Protein AF-A0A7J3W982-F1 (afdb_monomer)

Secondary structure (DSSP, 8-state):
--GGG--HHHHHIIIIIIHHHHHHHHHH--PPEEEEETTTTEEEEEETTEEEEEE--HHHHHHHHHHHHHHTT--EEEEEEETTTT-SHHHHHHHHHHHHHHHHHHHHSTTTEEEEEEESS-HHHHHHHS-SSPPPHHHHHHHHHHHHHHHHH-SEEEES-HHHHHHHHHHTT--GGGEEE------GGG----PPPSSS-EEEEEES-B-GGGTHHHHHHHHHHHHHTT--EEEEEES-BSS-PPPTTSEEE--SSHHHHHHHTGGG-SEE-------HHHHHHHSGGGGG-TTS----SSS------

Radius of gyration: 23.03 Å; Cα contacts (8 Å, |Δi|>4): 416; chains: 1; bounding box: 59×52×65 Å

Foldseek 3Di:
DDLQQQDPLVSLLVCPVVVVVVVCPQVPHQDWDWDAAQVQQWTWIDGNPDIDIDRHQPQRSLVVQVVVCVVVVAADEAEAAPPNRQDDPVSVVSVLVSLVVLLVVCVVVVRRYAYEYAHEQQPLNVCLLADPDDDDPVSNVVSVVSVLSVLVSHQAYEDADPLQLVLCCVVSVDDSVRYHHDHSDDPCVLADDDAADPDAAAEEEEEEEPDVQQVVVVVLVVVVVVVVVVHRYAYEYEDHYDPDDHDPSHHYDYDSGDSCCRVVPVNNHNHYDRSHGPDPSVCSRPPPVCVVVVPPDDPPPPPDPDDDD

Sequence (309 aa):
MSPRDIRGGIGYRYVGFYGSLIKTVLKNSKAEVFWYSHSDQKLIVISSGKVSIKKKTMLEAILSAILTTLKKQKRLIVIIAFPYATHPPPVTFGYLFSLMILSLVKIFVPNKIKVIIDDIDPPVEALYAFSEKEPPVLSVIFNRGIELLTLKLSSIILVHTMSFKLYLAKIYRLRKDKIWIVPCGALVQYIKYVPPKAKGPITILYSGSLMSVKNIDKLISAVEDLRREGLQISLVITGSIVDVIPPKWVTHRYVKDYLTYVKDVLEKADICVIPYPNTKLFWNYTLLTNRRIHGCWQTRDIYQTKRSK

Nearest PDB structures (foldseek):
  3c4q-assembly1_A  TM=6.581E-01  e=3.172E-07  Corynebacterium glutamicum
  3c4q-assembly2_B  TM=5.973E-01  e=1.329E-06  Corynebacterium glutamicum
  3c48-assembly1_A  TM=4.200E-01  e=2.805E-06  Corynebacterium glutamicum
  8uag-assembly1_A  TM=5.427E-01  e=4.346E-05  Leishmania major
  7ec7-assembly1_A  TM=4.949E-01  e=9.767E-05  Staphylococcus aureus subsp. aureus USA300

pLDDT: mean 85.43, std 15.03, range [30.59, 97.94]

Solvent-accessible surface area (backbone atoms only — not comparable to full-atom values): 17921 Å² total; per-residue (Å²): 126,52,71,64,70,29,60,72,77,65,22,35,34,51,43,47,53,52,42,48,49,52,51,50,44,58,73,75,41,95,55,73,46,77,49,73,41,71,94,76,28,32,35,36,39,39,42,96,94,44,78,47,80,42,85,36,54,72,43,58,45,51,52,51,51,50,52,52,23,62,76,69,69,46,70,43,78,45,76,42,55,34,48,76,70,36,60,60,72,81,44,32,54,46,44,52,53,40,51,50,50,53,44,55,53,22,73,80,38,62,88,35,49,43,40,32,37,36,49,76,53,54,63,50,64,44,48,59,63,73,34,86,58,85,70,57,66,67,58,44,54,51,42,48,50,54,49,48,52,54,66,65,67,34,63,35,34,35,26,58,40,70,30,46,48,55,34,49,25,62,78,64,70,43,64,65,89,40,47,44,75,53,58,58,71,74,77,56,91,76,56,70,92,65,79,72,77,92,70,81,60,48,25,39,32,36,82,49,68,29,31,63,49,41,35,45,66,56,53,52,49,54,51,51,52,45,40,73,75,66,46,58,67,42,46,37,37,30,52,55,76,74,75,45,80,78,56,92,85,45,47,76,44,84,70,89,27,43,62,58,37,35,66,74,43,56,61,64,38,65,42,81,56,79,55,72,54,96,43,74,67,57,51,59,35,68,48,64,68,42,86,83,52,74,84,80,71,85,87,76,76,85,86,74,89,78,91,88,133

Structure (mmCIF, N/CA/C/O backbone):
data_AF-A0A7J3W982-F1
#
_entry.id   AF-A0A7J3W982-F1
#
loop_
_atom_site.group_PDB
_atom_site.id
_atom_site.type_symbol
_atom_site.label_atom_id
_atom_site.label_alt_id
_atom_site.label_comp_id
_atom_site.label_asym_id
_atom_site.label_entity_id
_atom_site.label_seq_id
_atom_site.pdbx_PDB_ins_code
_atom_site.Cartn_x
_atom_site.Cartn_y
_atom_site.Cartn_z
_atom_site.occupancy
_atom_site.B_iso_or_equiv
_atom_site.auth_seq_id
_atom_site.auth_comp_id
_atom_site.auth_asym_id
_atom_site.auth_atom_id
_atom_site.pdbx_PDB_model_num
ATOM 1 N N . MET A 1 1 ? -12.658 13.653 -2.423 1.00 65.75 1 MET A N 1
ATOM 2 C CA . MET A 1 1 ? -11.501 13.084 -3.138 1.00 65.75 1 MET A CA 1
ATOM 3 C C . MET A 1 1 ? -11.909 12.767 -4.567 1.00 65.75 1 MET A C 1
ATOM 5 O O . MET A 1 1 ? -12.942 12.132 -4.778 1.00 65.75 1 MET A O 1
ATOM 9 N N . SER A 1 2 ? -11.141 13.293 -5.512 1.00 77.06 2 SER A N 1
ATOM 10 C CA . SER A 1 2 ? -11.258 13.173 -6.966 1.00 77.06 2 SER A CA 1
ATOM 11 C C . SER A 1 2 ? -10.182 12.212 -7.494 1.00 77.06 2 SER A C 1
ATOM 13 O O . SER A 1 2 ? -9.122 12.119 -6.879 1.00 77.06 2 SER A O 1
ATOM 15 N N . PRO A 1 3 ? -10.370 11.541 -8.649 1.00 74.75 3 PRO A N 1
ATOM 16 C CA . PRO A 1 3 ? -9.290 10.812 -9.328 1.00 74.75 3 PRO A CA 1
ATOM 17 C C . PRO A 1 3 ? -8.023 11.651 -9.552 1.00 74.75 3 PRO A C 1
ATOM 19 O O . PRO A 1 3 ? -6.920 11.113 -9.574 1.00 74.75 3 PRO A O 1
ATOM 22 N N . ARG A 1 4 ? -8.164 12.981 -9.655 1.00 80.31 4 ARG A N 1
ATOM 23 C CA . ARG A 1 4 ? -7.035 13.919 -9.754 1.00 80.31 4 ARG A CA 1
ATOM 24 C C . ARG A 1 4 ? -6.171 13.982 -8.494 1.00 80.31 4 ARG A C 1
ATOM 26 O O . ARG A 1 4 ? -5.051 14.471 -8.585 1.00 80.31 4 ARG A O 1
ATOM 33 N N . ASP A 1 5 ? -6.654 13.480 -7.361 1.00 76.81 5 ASP A N 1
ATOM 34 C CA . ASP A 1 5 ? -5.924 13.441 -6.087 1.00 76.81 5 ASP A CA 1
ATOM 35 C C . ASP A 1 5 ? -5.057 12.176 -5.959 1.00 76.81 5 ASP A C 1
ATOM 37 O O . ASP A 1 5 ? -4.292 12.038 -5.007 1.00 76.81 5 ASP A O 1
ATOM 41 N N . ILE A 1 6 ? -5.153 11.234 -6.907 1.00 77.25 6 ILE A N 1
ATOM 42 C CA . ILE A 1 6 ? -4.369 9.998 -6.871 1.00 77.25 6 ILE A CA 1
ATOM 43 C C . ILE A 1 6 ? -2.900 10.319 -7.147 1.00 77.25 6 ILE A C 1
ATOM 45 O O . ILE A 1 6 ? -2.540 10.899 -8.176 1.00 77.25 6 ILE A O 1
ATOM 49 N N . ARG A 1 7 ? -2.049 9.921 -6.199 1.00 72.00 7 ARG A N 1
ATOM 50 C CA . ARG A 1 7 ? -0.589 9.958 -6.279 1.00 72.00 7 ARG A CA 1
ATOM 51 C C . ARG A 1 7 ? -0.077 8.557 -5.935 1.00 72.00 7 ARG A C 1
ATOM 53 O O . ARG A 1 7 ? -0.165 8.130 -4.786 1.00 72.00 7 ARG A O 1
ATOM 60 N N . GLY A 1 8 ? 0.399 7.819 -6.937 1.00 71.38 8 GLY A N 1
ATOM 61 C CA . GLY A 1 8 ? 0.913 6.454 -6.762 1.00 71.38 8 GLY A CA 1
ATOM 62 C C . GLY A 1 8 ? -0.140 5.403 -6.368 1.00 71.38 8 GLY A C 1
ATOM 63 O O . GLY A 1 8 ? -1.344 5.658 -6.388 1.00 71.38 8 GLY A O 1
ATOM 64 N N . GLY A 1 9 ? 0.332 4.200 -6.017 1.00 70.25 9 GLY A N 1
ATOM 65 C CA . GLY A 1 9 ? -0.511 3.028 -5.731 1.00 70.25 9 GLY A CA 1
ATOM 66 C C . GLY A 1 9 ? -1.448 3.208 -4.531 1.00 70.25 9 GLY A C 1
ATOM 67 O O . GLY A 1 9 ? -2.632 2.887 -4.610 1.00 70.25 9 GLY A O 1
ATOM 68 N N . ILE A 1 10 ? -0.951 3.816 -3.452 1.00 78.12 10 ILE A N 1
ATOM 69 C CA . ILE A 1 10 ? -1.728 4.080 -2.231 1.00 78.12 10 ILE A CA 1
ATOM 70 C C . ILE A 1 10 ? -2.908 5.019 -2.521 1.00 78.12 10 ILE A C 1
ATOM 72 O O . ILE A 1 10 ? -4.001 4.834 -1.986 1.00 78.12 10 ILE A O 1
ATOM 76 N N . GLY A 1 11 ? -2.732 5.992 -3.422 1.00 79.56 11 GLY A N 1
ATOM 77 C CA . GLY A 1 11 ? -3.779 6.944 -3.791 1.00 79.56 11 GLY A CA 1
ATOM 78 C C . GLY A 1 11 ? -5.065 6.270 -4.279 1.00 79.56 11 GLY A C 1
ATOM 79 O O . GLY A 1 11 ? -6.155 6.722 -3.928 1.00 79.56 11 GLY A O 1
ATOM 80 N N . TYR A 1 12 ? -4.969 5.148 -5.001 1.00 80.12 12 TYR A N 1
ATOM 81 C CA . TYR A 1 12 ? -6.148 4.382 -5.426 1.00 80.12 12 TYR A CA 1
ATOM 82 C C . TYR A 1 12 ? -6.926 3.816 -4.244 1.00 80.12 12 TYR A C 1
ATOM 84 O O . TYR A 1 12 ? -8.157 3.839 -4.252 1.00 80.12 12 TYR A O 1
ATOM 92 N N . ARG A 1 13 ? -6.232 3.364 -3.196 1.00 85.19 13 ARG A N 1
ATOM 93 C CA . ARG A 1 13 ? -6.878 2.838 -1.993 1.00 85.19 13 ARG A CA 1
ATOM 94 C C . ARG A 1 13 ? -7.626 3.936 -1.241 1.00 85.19 13 ARG A C 1
ATOM 96 O O . ARG A 1 13 ? -8.778 3.744 -0.860 1.00 85.19 13 ARG A O 1
ATOM 103 N N . TYR A 1 14 ? -7.015 5.109 -1.093 1.00 83.06 14 TYR A N 1
ATOM 104 C CA . TYR A 1 14 ? -7.619 6.231 -0.371 1.00 83.06 14 TYR A CA 1
ATOM 105 C C . TYR A 1 14 ? -8.774 6.873 -1.145 1.00 83.06 14 TYR A C 1
ATOM 107 O O . TYR A 1 14 ? -9.872 7.031 -0.609 1.00 83.06 14 TYR A O 1
ATOM 115 N N . VAL A 1 15 ? -8.558 7.205 -2.419 1.00 81.19 15 VAL A N 1
ATOM 116 C CA . VAL A 1 15 ? -9.572 7.854 -3.263 1.00 81.19 15 VAL A CA 1
ATOM 117 C C . VAL A 1 15 ? -10.674 6.870 -3.656 1.00 81.19 15 VAL A C 1
ATOM 119 O O . VAL A 1 15 ? -11.855 7.212 -3.596 1.00 81.19 15 VAL A O 1
ATOM 122 N N . GLY A 1 16 ? -10.291 5.655 -4.048 1.00 81.56 16 GLY A N 1
ATOM 123 C CA . GLY A 1 16 ? -11.196 4.603 -4.494 1.00 81.56 16 GLY A CA 1
ATOM 124 C C . GLY A 1 16 ? -11.898 3.925 -3.325 1.00 81.56 16 GLY A C 1
ATOM 125 O O . GLY A 1 16 ? -13.085 4.162 -3.109 1.00 81.56 16 GLY A O 1
ATOM 126 N N . PHE A 1 17 ? -11.185 3.087 -2.568 1.00 85.50 17 PHE A N 1
ATOM 127 C CA . PHE A 1 17 ? -11.797 2.240 -1.538 1.00 85.50 17 PHE A CA 1
ATOM 128 C C . PHE A 1 17 ? -12.347 3.048 -0.355 1.00 85.50 17 PHE A C 1
ATOM 130 O O . PHE A 1 17 ? -13.558 3.029 -0.122 1.00 85.50 17 PHE A O 1
ATOM 137 N N . TYR A 1 18 ? -11.508 3.804 0.363 1.00 88.31 18 TYR A N 1
ATOM 138 C CA . TYR A 1 18 ? -11.979 4.557 1.533 1.00 88.31 18 TYR A CA 1
ATOM 139 C C . TYR A 1 18 ? -12.961 5.664 1.147 1.00 88.31 18 TYR A C 1
ATOM 141 O O . TYR A 1 18 ? -13.996 5.818 1.793 1.00 88.31 18 TYR A O 1
ATOM 149 N N . GLY A 1 19 ? -12.693 6.390 0.059 1.00 86.38 19 GLY A N 1
ATOM 150 C CA . GLY A 1 19 ? -13.609 7.402 -0.463 1.00 86.38 19 GLY A CA 1
ATOM 151 C C . GLY A 1 19 ? -14.997 6.838 -0.787 1.00 86.38 19 GLY A C 1
ATOM 152 O O . GLY A 1 19 ? -16.006 7.431 -0.398 1.00 86.38 19 GLY A O 1
ATOM 153 N N . SER A 1 20 ? -15.070 5.680 -1.450 1.00 85.62 20 SER A N 1
ATOM 154 C CA . SER A 1 20 ? -16.349 5.027 -1.769 1.00 85.62 20 SER A CA 1
ATOM 155 C C . SER A 1 20 ? -17.044 4.478 -0.528 1.00 85.62 20 SER A C 1
ATOM 157 O O . SER A 1 20 ? -18.262 4.618 -0.402 1.00 85.62 20 SER A O 1
ATOM 159 N N . LEU A 1 21 ? -16.287 3.918 0.420 1.00 88.38 21 LEU A N 1
ATOM 160 C CA . LEU A 1 21 ? -16.827 3.441 1.690 1.00 88.38 21 LEU A CA 1
ATOM 161 C C . LEU A 1 21 ? -17.461 4.587 2.484 1.00 88.38 21 LEU A C 1
ATOM 163 O O . LEU A 1 21 ? -18.614 4.479 2.892 1.00 88.38 21 LEU A O 1
ATOM 167 N N . ILE A 1 22 ? -16.753 5.707 2.642 1.00 88.44 22 ILE A N 1
ATOM 168 C CA . ILE A 1 22 ? -17.252 6.893 3.350 1.00 88.44 22 ILE A CA 1
ATOM 169 C C . ILE A 1 22 ? -18.521 7.420 2.681 1.00 88.44 22 ILE A C 1
ATOM 171 O O . ILE A 1 22 ? -19.519 7.639 3.363 1.00 88.44 22 ILE A O 1
ATOM 175 N N . LYS A 1 23 ? -18.524 7.573 1.350 1.00 87.06 23 LYS A N 1
ATOM 176 C CA . LYS A 1 23 ? -19.717 8.004 0.600 1.00 87.06 23 LYS A CA 1
ATOM 177 C C . LYS A 1 23 ? -20.901 7.068 0.830 1.00 87.06 23 LYS A C 1
ATOM 179 O O . LYS A 1 23 ? -22.003 7.537 1.090 1.00 87.06 23 LYS A O 1
ATOM 184 N N . THR A 1 24 ? -20.668 5.760 0.762 1.00 88.75 24 THR A N 1
ATOM 185 C CA . THR A 1 24 ? -21.706 4.739 0.957 1.00 88.75 24 THR A CA 1
ATOM 186 C C . THR A 1 24 ? -22.272 4.797 2.372 1.00 88.75 24 THR A C 1
ATOM 188 O O . THR A 1 24 ? -23.488 4.813 2.548 1.00 88.75 24 THR A O 1
ATOM 191 N N . VAL A 1 25 ? -21.405 4.896 3.382 1.00 89.06 25 VAL A N 1
ATOM 192 C CA . VAL A 1 25 ? -21.799 5.005 4.791 1.00 89.06 25 VAL A CA 1
ATOM 193 C C . VAL A 1 25 ? -22.607 6.279 5.033 1.00 89.06 25 VAL A C 1
ATOM 195 O O . VAL A 1 25 ? -23.667 6.207 5.646 1.00 89.06 25 VAL A O 1
ATOM 198 N N . LEU A 1 26 ? -22.162 7.427 4.520 1.00 88.00 26 LEU A N 1
ATOM 199 C CA . LEU A 1 26 ? -22.864 8.701 4.700 1.00 88.00 26 LEU A CA 1
ATOM 200 C C . LEU A 1 26 ? -24.198 8.763 3.941 1.00 88.00 26 LEU A C 1
ATOM 202 O O . LEU A 1 26 ? -25.132 9.392 4.428 1.00 88.00 26 LEU A O 1
ATOM 206 N N . LYS A 1 27 ? -24.303 8.119 2.771 1.00 88.12 27 LYS A N 1
ATOM 207 C CA . LYS A 1 27 ? -25.542 8.080 1.975 1.00 88.12 27 LYS A CA 1
ATOM 208 C C . LYS A 1 27 ? -26.587 7.143 2.581 1.00 88.12 27 LYS A C 1
ATOM 210 O O . LYS A 1 27 ? -27.764 7.481 2.612 1.00 88.12 27 LYS A O 1
ATOM 215 N N . ASN A 1 28 ? -26.159 5.970 3.044 1.00 86.12 28 ASN A N 1
ATOM 216 C CA . ASN A 1 28 ? -27.070 4.884 3.408 1.00 86.12 28 ASN A CA 1
ATOM 217 C C . ASN A 1 28 ? -27.288 4.750 4.921 1.00 86.12 28 ASN A C 1
ATOM 219 O O . ASN A 1 28 ? -28.034 3.876 5.356 1.00 86.12 28 ASN A O 1
ATOM 223 N N . SER A 1 29 ? -26.625 5.561 5.752 1.00 80.19 29 SER A N 1
ATOM 224 C CA . SER A 1 29 ? -26.736 5.438 7.205 1.00 80.19 29 SER A CA 1
ATOM 225 C C . SER A 1 29 ? -26.606 6.772 7.940 1.00 80.19 29 SER A C 1
ATOM 227 O O . SER A 1 29 ? -25.964 7.706 7.475 1.00 80.19 29 SER A O 1
ATOM 229 N N . LYS A 1 30 ? -27.146 6.828 9.165 1.00 83.44 30 LYS A N 1
ATOM 230 C CA . LYS A 1 30 ? -26.904 7.916 10.137 1.00 83.44 30 LYS A CA 1
ATOM 231 C C . LYS A 1 30 ? -25.604 7.699 10.935 1.00 83.44 30 LYS A C 1
ATOM 233 O O . LYS A 1 30 ? -25.527 8.037 12.127 1.00 83.44 30 LYS A O 1
ATOM 238 N N . ALA A 1 31 ? -24.621 7.024 10.340 1.00 87.50 31 ALA A N 1
ATOM 239 C CA . ALA A 1 31 ? -23.330 6.791 10.972 1.00 87.50 31 ALA A CA 1
ATOM 240 C C . ALA A 1 31 ? -22.477 8.064 10.960 1.00 87.50 31 ALA A C 1
ATOM 242 O O . ALA A 1 31 ? -22.654 8.960 10.136 1.00 87.50 31 ALA A O 1
ATOM 243 N N . GLU A 1 32 ? -21.552 8.130 11.908 1.00 91.25 32 GLU A N 1
ATOM 244 C CA . GLU A 1 32 ? -20.541 9.179 11.980 1.00 91.25 32 GLU A CA 1
ATOM 245 C C . GLU A 1 32 ? -19.225 8.581 11.496 1.00 91.25 32 GLU A C 1
ATOM 247 O O . GLU A 1 32 ? -18.865 7.469 11.886 1.00 91.25 32 GLU A O 1
ATOM 252 N N . VAL A 1 33 ? -18.519 9.308 10.637 1.00 92.44 33 VAL A N 1
ATOM 253 C CA . VAL A 1 33 ? -17.216 8.889 10.125 1.00 92.44 33 VAL A CA 1
ATOM 254 C C . VAL A 1 33 ? -16.137 9.651 10.875 1.00 92.44 33 VAL A C 1
ATOM 256 O O . VAL A 1 33 ? -16.151 10.879 10.919 1.00 92.44 33 VAL A O 1
ATOM 259 N N . PHE A 1 34 ? -15.195 8.904 11.442 1.00 93.06 34 PHE A N 1
ATOM 260 C CA . PHE A 1 34 ? -14.016 9.418 12.122 1.00 93.06 34 PHE A CA 1
ATOM 261 C C . PHE A 1 34 ? -12.807 9.151 11.229 1.00 93.06 34 PHE A C 1
ATOM 263 O O . PHE A 1 34 ? -12.428 7.999 11.031 1.00 93.06 34 PHE A O 1
ATOM 270 N N . TRP A 1 35 ? -12.216 10.203 10.674 1.00 92.44 35 TRP A N 1
ATOM 271 C CA . TRP A 1 35 ? -11.005 10.122 9.870 1.00 92.44 35 TRP A CA 1
ATOM 272 C C . TRP A 1 35 ? -9.847 10.723 10.651 1.00 92.44 35 TRP A C 1
ATOM 274 O O . TRP A 1 35 ? -9.788 11.936 10.852 1.00 92.44 35 TRP A O 1
ATOM 284 N N . TYR A 1 36 ? -8.947 9.867 11.118 1.00 91.69 36 TYR A N 1
ATOM 285 C CA . TYR A 1 36 ? -7.735 10.293 11.799 1.00 91.69 36 TYR A CA 1
ATOM 286 C C . TYR A 1 36 ? -6.553 10.261 10.838 1.00 91.69 36 TYR A C 1
ATOM 288 O O . TYR A 1 36 ? -6.366 9.283 10.115 1.00 91.69 36 TYR A O 1
ATOM 296 N N . SER A 1 37 ? -5.741 11.308 10.870 1.00 88.88 37 SER A N 1
ATOM 297 C CA . SER A 1 37 ? -4.469 11.360 10.169 1.00 88.88 37 SER A CA 1
ATOM 298 C C . SER A 1 37 ? -3.351 11.618 11.175 1.00 88.88 37 SER A C 1
ATOM 300 O O . SER A 1 37 ? -3.422 12.518 12.013 1.00 88.88 37 SER A O 1
ATOM 302 N N . HIS A 1 38 ? -2.328 10.765 11.128 1.00 84.44 38 HIS A N 1
ATOM 303 C CA . HIS A 1 38 ? -1.196 10.885 12.035 1.00 84.44 38 HIS A CA 1
ATOM 304 C C . HIS A 1 38 ? -0.300 12.077 11.666 1.00 84.44 38 HIS A C 1
ATOM 306 O O . HIS A 1 38 ? 0.147 12.794 12.558 1.00 84.44 38 HIS A O 1
ATOM 312 N N . SER A 1 39 ? -0.082 12.316 10.368 1.00 84.06 39 SER A N 1
ATOM 313 C CA . SER A 1 39 ? 0.853 13.336 9.874 1.00 84.06 39 SER A CA 1
ATOM 314 C C . SER A 1 39 ? 0.494 14.754 10.319 1.00 84.06 39 SER A C 1
ATOM 316 O O . SER A 1 39 ? 1.381 15.568 10.552 1.00 84.06 39 SER A O 1
ATOM 318 N N . ASP A 1 40 ? -0.795 15.046 10.471 1.00 87.31 40 ASP A N 1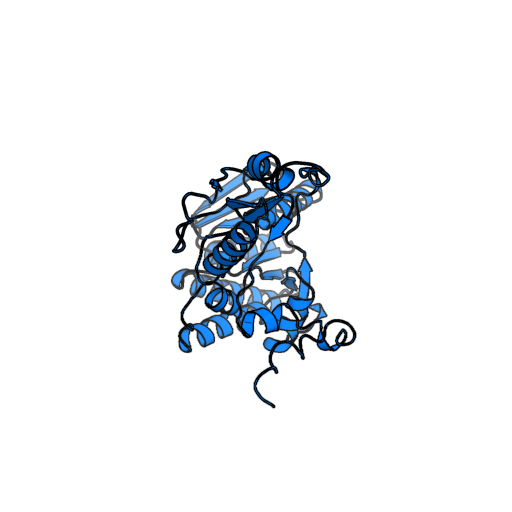
ATOM 319 C CA . ASP A 1 40 ? -1.305 16.334 10.939 1.00 87.31 40 ASP A CA 1
ATOM 320 C C . ASP A 1 40 ? -1.896 16.273 12.356 1.00 87.31 40 ASP A C 1
ATOM 322 O O . ASP A 1 40 ? -2.296 17.309 12.890 1.00 87.31 40 ASP A O 1
ATOM 326 N N . GLN A 1 41 ? -1.936 15.086 12.975 1.00 88.44 41 GLN A N 1
ATOM 327 C CA . GLN A 1 41 ? -2.576 14.823 14.267 1.00 88.44 41 GLN A CA 1
ATOM 328 C C . GLN A 1 41 ? -4.010 15.372 14.332 1.00 88.44 41 GLN A C 1
ATOM 330 O O . GLN A 1 41 ? -4.434 15.960 15.334 1.00 88.44 41 GLN A O 1
ATOM 335 N N . LYS A 1 42 ? -4.771 15.220 13.243 1.00 93.00 42 LYS A N 1
ATOM 336 C CA . LYS A 1 42 ? -6.155 15.699 13.159 1.00 93.00 42 LYS A CA 1
ATOM 337 C C . LYS A 1 42 ? -7.135 14.542 13.113 1.00 93.00 42 LYS A C 1
ATOM 339 O O . LYS A 1 42 ? -6.991 13.588 12.353 1.00 93.00 42 LYS A O 1
ATOM 344 N N . LEU A 1 43 ? -8.187 14.680 13.911 1.00 94.00 43 LEU A N 1
ATOM 345 C CA . LEU A 1 43 ? -9.406 13.898 13.814 1.00 94.00 43 LEU A CA 1
ATOM 346 C C . LEU A 1 43 ? -10.473 14.735 13.110 1.00 94.00 43 LEU A C 1
ATOM 348 O O . LEU A 1 43 ? -10.951 15.735 13.650 1.00 94.00 43 LEU A O 1
ATOM 352 N N . ILE A 1 44 ? -10.868 14.293 11.925 1.00 92.56 44 ILE A N 1
ATOM 353 C CA . ILE A 1 44 ? -12.003 14.826 11.183 1.00 92.56 44 ILE A CA 1
ATOM 354 C C . ILE A 1 44 ? -13.216 13.961 11.522 1.00 92.56 44 ILE A C 1
ATOM 356 O O . ILE A 1 44 ? -13.184 12.742 11.364 1.00 92.56 44 ILE A O 1
ATOM 360 N N . VAL A 1 45 ? -14.292 14.583 11.990 1.00 92.81 45 VAL A N 1
ATOM 361 C CA . VAL A 1 45 ? -15.568 13.912 12.252 1.00 92.81 45 VAL A CA 1
ATOM 362 C C . VAL A 1 45 ? -16.593 14.422 11.254 1.00 92.81 45 VAL A C 1
ATOM 364 O O . VAL A 1 45 ? -16.848 15.626 11.189 1.00 92.81 45 VAL A O 1
ATOM 367 N N . ILE A 1 46 ? -17.172 13.504 10.487 1.00 91.50 46 ILE A N 1
ATOM 368 C CA . ILE A 1 46 ? -18.142 13.788 9.431 1.00 91.50 46 ILE A CA 1
ATOM 369 C C . ILE A 1 46 ? -19.480 13.165 9.826 1.00 91.50 46 ILE A C 1
ATOM 371 O O . ILE A 1 46 ? -19.574 11.956 10.050 1.00 91.50 46 ILE A O 1
ATOM 375 N N . SER A 1 47 ? -20.522 13.989 9.906 1.00 88.56 47 SER A N 1
ATOM 376 C CA . SER A 1 47 ? -21.869 13.561 10.285 1.00 88.56 47 SER A CA 1
ATOM 377 C C . SER A 1 47 ? -22.923 14.394 9.561 1.00 88.56 47 SER A C 1
ATOM 379 O O . SER A 1 47 ? -22.972 15.601 9.780 1.00 88.56 47 SER A O 1
ATOM 381 N N . SER A 1 48 ? -23.778 13.769 8.742 1.00 77.56 48 SER A N 1
ATOM 382 C CA . SER A 1 48 ? -24.989 14.375 8.141 1.00 77.56 48 SER A CA 1
ATOM 383 C C . SER A 1 48 ? -24.838 15.859 7.746 1.00 77.56 48 SER A C 1
ATOM 385 O O . SER A 1 48 ? -25.539 16.722 8.267 1.00 77.56 48 SER A O 1
ATOM 387 N N . GLY A 1 49 ? -23.866 16.168 6.880 1.00 77.75 49 GLY A N 1
ATOM 388 C CA . GLY A 1 49 ? -23.627 17.527 6.366 1.00 77.75 49 GLY A CA 1
ATOM 389 C C . GLY A 1 49 ? -22.744 18.437 7.231 1.00 77.75 49 GLY A C 1
ATOM 390 O O . GLY A 1 49 ? -22.396 19.527 6.791 1.00 77.75 49 GLY A O 1
ATOM 391 N N . LYS A 1 50 ? -22.326 18.005 8.426 1.00 87.50 50 LYS A N 1
ATOM 392 C CA . LYS A 1 50 ? -21.373 18.729 9.282 1.00 87.50 50 LYS A CA 1
ATOM 393 C C . LYS A 1 50 ? -20.007 18.052 9.271 1.00 87.50 50 LYS A C 1
ATOM 395 O O . LYS A 1 50 ? -19.907 16.829 9.388 1.00 87.50 50 LYS A O 1
ATOM 400 N N . VAL A 1 51 ? -18.960 18.868 9.177 1.00 92.12 51 VAL A N 1
ATOM 401 C CA . VAL A 1 51 ? -17.561 18.455 9.319 1.00 92.12 51 VAL A CA 1
ATOM 402 C C . VAL A 1 51 ? -16.975 19.210 10.503 1.00 92.12 51 VAL A C 1
ATOM 404 O O . VAL A 1 51 ? -17.060 20.432 10.562 1.00 92.12 51 VAL A O 1
ATOM 407 N N . SER A 1 52 ? -16.387 18.488 11.453 1.00 94.19 52 SER A N 1
ATOM 408 C CA . SER A 1 52 ? -15.626 19.086 12.553 1.00 94.19 52 SER A CA 1
ATOM 409 C C . SER A 1 52 ? -14.204 18.551 12.555 1.00 94.19 52 SER A C 1
ATOM 411 O O . SER A 1 52 ? -13.983 17.371 12.287 1.00 94.19 52 SER A O 1
ATOM 413 N N . ILE A 1 53 ? -13.240 19.419 12.843 1.00 94.69 53 ILE A N 1
ATOM 414 C CA . ILE A 1 53 ? -11.816 19.087 12.852 1.00 94.69 53 ILE A CA 1
ATOM 415 C C . ILE A 1 53 ? -11.291 19.356 14.255 1.00 94.69 53 ILE A C 1
ATOM 417 O O . ILE A 1 53 ? -11.518 20.428 14.812 1.00 94.69 53 ILE A O 1
ATOM 421 N N . LYS A 1 54 ? -10.607 18.375 14.842 1.00 94.38 54 LYS A N 1
ATOM 422 C CA . LYS A 1 54 ? -10.022 18.474 16.182 1.00 94.38 54 LYS A CA 1
ATOM 423 C C . LYS A 1 54 ? -8.570 18.023 16.132 1.00 94.38 54 LYS A C 1
ATOM 425 O O . LYS A 1 54 ? -8.286 16.973 15.562 1.00 94.38 54 LYS A O 1
ATOM 430 N N . LYS A 1 55 ? -7.664 18.781 16.751 1.00 94.94 55 LYS A N 1
ATOM 431 C CA . LYS A 1 55 ? -6.288 18.329 16.983 1.00 94.94 55 LYS A CA 1
ATOM 432 C C . LYS A 1 55 ? -6.314 17.295 18.107 1.00 94.94 55 LYS A C 1
ATOM 434 O O . LYS A 1 55 ? -6.821 17.600 19.183 1.00 94.94 55 LYS A O 1
ATOM 439 N N . LYS A 1 56 ? -5.870 16.072 17.823 1.00 93.19 56 LYS A N 1
ATOM 440 C CA . LYS A 1 56 ? -5.874 14.944 18.761 1.00 93.19 56 LYS A CA 1
ATOM 441 C C . LYS A 1 56 ? -4.696 14.019 18.496 1.00 93.19 56 LYS A C 1
ATOM 443 O O . LYS A 1 56 ? -4.313 13.800 17.349 1.00 93.19 56 LYS A O 1
ATOM 448 N N . THR A 1 57 ? -4.175 13.393 19.539 1.00 91.12 57 THR A N 1
ATOM 449 C CA . THR A 1 57 ? -3.324 12.209 19.372 1.00 91.12 57 THR A CA 1
ATOM 450 C C . THR A 1 57 ? -4.162 11.011 18.902 1.00 91.12 57 THR A C 1
ATOM 452 O O . THR A 1 57 ? -5.394 11.019 18.994 1.00 91.12 57 THR A O 1
ATOM 455 N N . MET A 1 58 ? -3.516 9.956 18.393 1.00 90.69 58 MET A N 1
ATOM 456 C CA . MET A 1 58 ? -4.227 8.740 17.968 1.00 90.69 58 MET A CA 1
ATOM 457 C C . MET A 1 58 ? -5.019 8.129 19.128 1.00 90.69 58 MET A C 1
ATOM 459 O O . MET A 1 58 ? -6.187 7.778 18.969 1.00 90.69 58 MET A O 1
ATOM 463 N N . LEU A 1 59 ? -4.401 8.073 20.309 1.00 91.25 59 LEU A N 1
ATOM 464 C CA . LEU A 1 59 ? -5.025 7.548 21.514 1.00 91.25 59 LEU A CA 1
ATOM 465 C C . LEU A 1 59 ? -6.270 8.355 21.899 1.00 91.25 59 LEU A C 1
ATOM 467 O O . LEU A 1 59 ? -7.342 7.788 22.100 1.00 91.25 59 LEU A O 1
ATOM 471 N N . GLU A 1 60 ? -6.164 9.684 21.935 1.00 93.75 60 GLU A N 1
ATOM 472 C CA . GLU A 1 60 ? -7.298 10.569 22.219 1.00 93.75 60 GLU A CA 1
ATOM 473 C C . GLU A 1 60 ? -8.416 10.436 21.183 1.00 93.75 60 GLU A C 1
ATOM 475 O O . GLU A 1 60 ? -9.599 10.531 21.523 1.00 93.75 60 GLU A O 1
ATOM 480 N N . ALA A 1 61 ? -8.064 10.243 19.909 1.00 93.94 61 ALA A N 1
ATOM 481 C CA . ALA A 1 61 ? -9.030 10.028 18.843 1.00 93.94 61 ALA A CA 1
ATOM 482 C C . ALA A 1 61 ? -9.785 8.704 19.038 1.00 93.94 61 ALA A C 1
ATOM 484 O O . ALA A 1 61 ? -11.018 8.692 18.977 1.00 93.94 61 ALA A O 1
ATOM 485 N N . ILE A 1 62 ? -9.071 7.619 19.351 1.00 94.81 62 ILE A N 1
ATOM 486 C CA . ILE A 1 62 ? -9.650 6.298 19.617 1.00 94.81 62 ILE A CA 1
ATOM 487 C C . ILE A 1 62 ? -10.523 6.313 20.871 1.00 94.81 62 ILE A C 1
ATOM 489 O O . ILE A 1 62 ? -11.679 5.894 20.803 1.00 94.81 62 ILE A O 1
ATOM 493 N N . LEU A 1 63 ? -10.041 6.862 21.988 1.00 95.06 63 LEU A N 1
ATOM 494 C CA . LEU A 1 63 ? -10.832 6.995 23.215 1.00 95.06 63 LEU A CA 1
ATOM 495 C C . LEU A 1 63 ? -12.098 7.822 22.972 1.00 95.06 63 LEU A C 1
ATOM 497 O O . LEU A 1 63 ? -13.189 7.428 23.377 1.00 95.06 63 LEU A O 1
ATOM 501 N N . SER A 1 64 ? -11.989 8.925 22.228 1.00 94.00 64 SER A N 1
ATOM 502 C CA . SER A 1 64 ? -13.140 9.748 21.848 1.00 94.00 64 SER A CA 1
ATOM 503 C C . SER A 1 64 ? -14.164 8.974 21.018 1.00 94.00 64 SER A C 1
ATOM 505 O O . SER A 1 64 ? -15.367 9.144 21.233 1.00 94.00 64 SER A O 1
ATOM 507 N N . ALA A 1 65 ? -13.715 8.142 20.076 1.00 94.00 65 ALA A N 1
ATOM 508 C CA . ALA A 1 65 ? -14.591 7.310 19.258 1.00 94.00 65 ALA A CA 1
ATOM 509 C C . ALA A 1 65 ? -15.266 6.210 20.094 1.00 94.00 65 ALA A C 1
ATOM 511 O O . ALA A 1 65 ? -16.476 6.008 19.966 1.00 94.00 65 ALA A O 1
ATOM 512 N N . ILE A 1 66 ? -14.527 5.556 20.998 1.00 94.56 66 ILE A N 1
ATOM 513 C CA . ILE A 1 66 ? -15.053 4.545 21.927 1.00 94.56 66 ILE A CA 1
ATOM 514 C C . ILE A 1 66 ? -16.120 5.163 22.834 1.00 94.56 66 ILE A C 1
ATOM 516 O O . ILE A 1 66 ? -17.251 4.682 22.855 1.00 94.56 66 ILE A O 1
ATOM 520 N N . LEU A 1 67 ? -15.808 6.264 23.523 1.00 94.12 67 LEU A N 1
ATOM 521 C CA . LEU A 1 67 ? -16.741 6.941 24.430 1.00 94.12 67 LEU A CA 1
ATOM 522 C C . LEU A 1 67 ? -18.014 7.388 23.706 1.00 94.12 67 LEU A C 1
ATOM 524 O O . LEU A 1 67 ? -19.121 7.165 24.193 1.00 94.12 67 LEU A O 1
ATOM 528 N N . THR A 1 68 ? -17.871 7.964 22.508 1.00 91.56 68 THR A N 1
ATOM 529 C CA . THR A 1 68 ? -19.020 8.371 21.683 1.00 91.56 68 THR A CA 1
ATOM 530 C C . THR A 1 68 ? -19.883 7.170 21.304 1.00 91.56 68 THR A C 1
ATOM 532 O O . THR A 1 68 ? -21.110 7.235 21.383 1.00 91.56 68 THR A O 1
ATOM 535 N N . THR A 1 69 ? -19.249 6.059 20.930 1.00 90.38 69 THR A N 1
ATOM 536 C CA . THR A 1 69 ? -19.925 4.812 20.556 1.00 90.38 69 THR A CA 1
ATOM 537 C C . THR A 1 69 ? -20.698 4.223 21.729 1.00 90.38 69 THR A C 1
ATOM 539 O O . THR A 1 69 ? -21.867 3.869 21.568 1.00 90.38 69 THR A O 1
ATOM 542 N N . LEU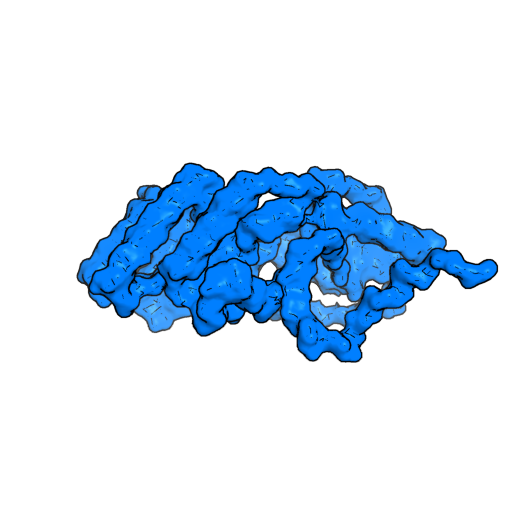 A 1 70 ? -20.075 4.151 22.909 1.00 91.00 70 LEU A N 1
ATOM 543 C CA . LEU A 1 70 ? -20.698 3.632 24.124 1.00 91.00 70 LEU A CA 1
ATOM 544 C C . LEU A 1 70 ? -21.881 4.508 24.551 1.00 91.00 70 LEU A C 1
ATOM 546 O O . LEU A 1 70 ? -22.982 3.985 24.716 1.00 91.00 70 LEU A O 1
ATOM 550 N N . LYS A 1 71 ? -21.696 5.836 24.612 1.00 93.12 71 LYS A N 1
ATOM 551 C CA . LYS A 1 71 ? -22.748 6.798 24.987 1.00 93.12 71 LYS A CA 1
ATOM 552 C C . LYS A 1 71 ? -23.951 6.750 24.044 1.00 93.12 71 LYS A C 1
ATOM 554 O O . LYS A 1 71 ? -25.087 6.802 24.495 1.00 93.12 71 LYS A O 1
ATOM 559 N N . LYS A 1 72 ? -23.715 6.642 22.732 1.00 90.50 72 LYS A N 1
ATOM 560 C CA . LYS A 1 72 ? -24.781 6.581 21.713 1.00 90.50 72 LYS A CA 1
ATOM 561 C C . LYS A 1 72 ? -25.305 5.163 21.464 1.00 90.50 72 LYS A C 1
ATOM 563 O O . LYS A 1 72 ? -26.115 4.974 20.564 1.00 90.50 72 LYS A O 1
ATOM 568 N N . GLN A 1 73 ? -24.798 4.169 22.195 1.00 90.31 73 GLN A N 1
ATOM 569 C CA . GLN A 1 73 ? -25.062 2.743 21.997 1.00 90.31 73 GLN A CA 1
ATOM 570 C C . GLN A 1 73 ? -24.887 2.236 20.549 1.00 90.31 73 GLN A C 1
ATOM 572 O O . GLN A 1 73 ? -25.510 1.252 20.152 1.00 90.31 73 GLN A O 1
ATOM 577 N N . LYS A 1 74 ? -24.007 2.860 19.761 1.00 90.94 74 LYS A N 1
ATOM 578 C CA . LYS A 1 74 ? -23.752 2.475 18.365 1.00 90.94 74 LYS A CA 1
ATOM 579 C C . LYS A 1 74 ? -22.701 1.362 18.268 1.00 90.94 74 LYS A C 1
ATOM 581 O O . LYS A 1 74 ? -22.117 0.943 19.266 1.00 90.94 74 LYS A O 1
ATOM 586 N N . ARG A 1 75 ? -22.468 0.870 17.048 1.00 93.00 75 ARG A N 1
ATOM 587 C CA . ARG A 1 75 ? -21.312 0.026 16.712 1.00 93.00 75 ARG A CA 1
ATOM 588 C C . ARG A 1 75 ? -20.175 0.902 16.186 1.00 93.00 75 ARG A C 1
ATOM 590 O O . ARG A 1 75 ? -20.428 1.845 15.442 1.00 93.00 75 ARG A O 1
ATOM 597 N N . LEU A 1 76 ? -18.945 0.554 16.543 1.00 94.88 76 LEU A N 1
ATOM 598 C CA . LEU A 1 76 ? -17.711 1.160 16.064 1.00 94.88 76 LEU A CA 1
ATOM 599 C C . LEU A 1 76 ? -16.968 0.171 15.172 1.00 94.88 76 LEU A C 1
ATOM 601 O O . LEU A 1 76 ? -16.604 -0.926 15.601 1.00 94.88 76 LEU A O 1
ATOM 605 N N . ILE A 1 77 ? -16.717 0.586 13.936 1.00 95.06 77 ILE A N 1
ATOM 606 C CA . ILE A 1 77 ? -15.810 -0.101 13.023 1.00 95.06 77 ILE A CA 1
ATOM 607 C C . ILE A 1 77 ? -14.583 0.790 12.879 1.00 95.06 77 ILE A C 1
ATOM 609 O O . ILE A 1 77 ? -14.696 1.933 12.442 1.00 95.06 77 ILE A O 1
ATOM 613 N N . VAL A 1 78 ? -13.425 0.272 13.268 1.00 95.12 78 VAL A N 1
ATOM 614 C CA . VAL A 1 78 ? -12.135 0.948 13.127 1.00 95.12 78 VAL A CA 1
ATOM 615 C C . VAL A 1 78 ? -11.401 0.296 11.970 1.00 95.12 78 VAL A C 1
ATOM 617 O O . VAL A 1 78 ? -11.180 -0.911 12.008 1.00 95.12 78 VAL A O 1
ATOM 620 N N . ILE A 1 79 ? -11.033 1.075 10.955 1.00 94.94 79 ILE A N 1
ATOM 621 C CA . ILE A 1 79 ? -10.200 0.615 9.839 1.00 94.94 79 ILE A CA 1
ATOM 622 C C . ILE A 1 79 ? -8.836 1.278 9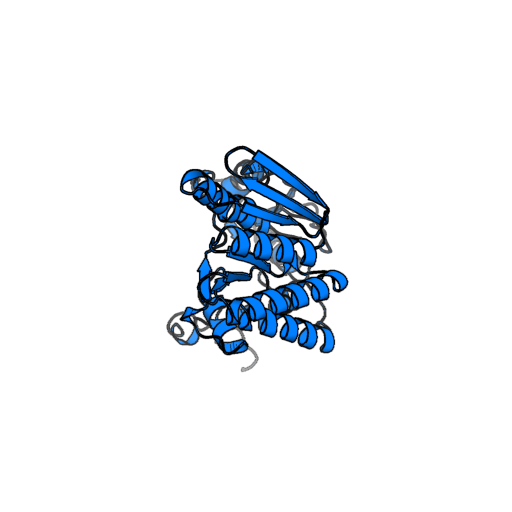.978 1.00 94.94 79 ILE A C 1
ATOM 624 O O . ILE A 1 79 ? -8.756 2.498 10.099 1.00 94.94 79 ILE A O 1
ATOM 628 N N . ILE A 1 80 ? -7.779 0.474 9.977 1.00 93.88 80 ILE A N 1
ATOM 629 C CA . ILE A 1 80 ? -6.400 0.934 10.133 1.00 93.88 80 ILE A CA 1
ATOM 630 C C . ILE A 1 80 ? -5.663 0.656 8.827 1.00 93.88 80 ILE A C 1
ATOM 632 O O . ILE A 1 80 ? -5.516 -0.505 8.455 1.00 93.88 80 ILE A O 1
ATOM 636 N N . ALA A 1 81 ? -5.218 1.714 8.145 1.00 92.06 81 ALA A N 1
ATOM 637 C CA . ALA A 1 81 ? -4.389 1.628 6.942 1.00 92.06 81 ALA A CA 1
ATOM 638 C C . ALA A 1 81 ? -2.950 1.264 7.338 1.00 92.06 81 ALA A C 1
ATOM 640 O O . ALA A 1 81 ? -2.110 2.140 7.553 1.00 92.06 81 ALA A O 1
ATOM 641 N N . PHE A 1 82 ? -2.688 -0.024 7.532 1.00 91.75 82 PHE A N 1
ATOM 642 C CA . PHE A 1 82 ? -1.405 -0.522 8.007 1.00 91.75 82 PHE A CA 1
ATOM 643 C C . PHE A 1 82 ? -0.451 -0.762 6.819 1.00 91.75 82 PHE A C 1
ATOM 645 O O . PHE A 1 82 ? -0.882 -1.253 5.775 1.00 91.75 82 PHE A O 1
ATOM 652 N N . PRO A 1 83 ? 0.837 -0.397 6.939 1.00 89.38 83 PRO A N 1
ATOM 653 C CA . PRO A 1 83 ? 1.493 0.201 8.107 1.00 89.38 83 PRO A CA 1
ATOM 654 C C . PRO A 1 83 ? 1.581 1.741 8.051 1.00 89.38 83 PRO A C 1
ATOM 656 O O . PRO A 1 83 ? 2.177 2.379 8.918 1.00 89.38 83 PRO A O 1
ATOM 659 N N . TYR A 1 84 ? 0.970 2.368 7.045 1.00 84.81 84 TYR A N 1
ATOM 660 C CA . TYR A 1 84 ? 1.063 3.811 6.792 1.00 84.81 84 TYR A CA 1
ATOM 661 C C . TYR A 1 84 ? 0.500 4.692 7.913 1.00 84.81 84 TYR A C 1
ATOM 663 O O . TYR A 1 84 ? 0.964 5.810 8.115 1.00 84.81 84 TYR A O 1
ATOM 671 N N . ALA A 1 85 ? -0.480 4.200 8.670 1.00 80.50 85 ALA A N 1
ATOM 672 C CA . ALA A 1 85 ? -1.023 4.902 9.829 1.00 80.50 85 ALA A CA 1
ATOM 673 C C . ALA A 1 85 ? -0.150 4.769 11.094 1.00 80.50 85 ALA A C 1
ATOM 675 O O . ALA A 1 85 ? -0.457 5.413 12.095 1.00 80.50 85 ALA A O 1
ATOM 676 N N . THR A 1 86 ? 0.890 3.924 11.089 1.00 79.00 86 THR A N 1
ATOM 677 C CA . THR A 1 86 ? 1.527 3.413 12.319 1.00 79.00 86 THR A CA 1
ATOM 678 C C . THR A 1 86 ? 3.039 3.639 12.410 1.00 79.00 86 THR A C 1
ATOM 680 O O . THR A 1 86 ? 3.641 3.260 13.415 1.00 79.00 86 THR A O 1
ATOM 683 N N . HIS A 1 87 ? 3.656 4.266 11.406 1.00 74.19 87 HIS A N 1
ATOM 684 C CA . HIS A 1 87 ? 5.072 4.663 11.406 1.00 74.19 87 HIS A CA 1
ATOM 685 C C . HIS A 1 87 ? 5.223 6.186 11.348 1.00 74.19 87 HIS A C 1
ATOM 687 O O . HIS A 1 87 ? 4.353 6.842 10.766 1.00 74.19 87 HIS A O 1
ATOM 693 N N . PRO A 1 88 ? 6.321 6.766 11.888 1.00 72.88 88 PRO A N 1
ATOM 694 C CA . PRO A 1 88 ? 7.553 6.155 12.459 1.00 72.88 88 PRO A CA 1
ATOM 695 C C . PRO A 1 88 ? 7.462 5.722 13.959 1.00 72.88 88 PRO A C 1
ATOM 697 O O . PRO A 1 88 ? 6.399 5.855 14.556 1.00 72.88 88 PRO A O 1
ATOM 700 N N . PRO A 1 89 ? 8.534 5.200 14.611 1.00 67.38 89 PRO A N 1
ATOM 701 C CA . PRO A 1 89 ? 8.490 4.574 15.949 1.00 67.38 89 PRO A CA 1
ATOM 702 C C . PRO A 1 89 ? 7.754 5.287 17.103 1.00 67.38 89 PRO A C 1
ATOM 704 O O . PRO A 1 89 ? 7.063 4.584 17.846 1.00 67.38 89 PRO A O 1
ATOM 707 N N . PRO A 1 90 ? 7.803 6.626 17.297 1.00 67.25 90 PRO A N 1
ATOM 708 C CA . PRO A 1 90 ? 7.015 7.247 18.372 1.00 67.25 90 PRO A CA 1
ATOM 709 C C . PRO A 1 90 ? 5.501 7.071 18.159 1.00 67.25 90 PRO A C 1
ATOM 711 O O . PRO A 1 90 ? 4.728 6.969 19.110 1.00 67.25 90 PRO A O 1
ATOM 714 N N . VAL A 1 91 ? 5.075 6.956 16.903 1.00 80.38 91 VAL A N 1
ATOM 715 C CA . VAL A 1 91 ? 3.689 6.686 16.499 1.00 80.38 91 VAL A CA 1
ATOM 716 C C . VAL A 1 91 ? 3.316 5.244 16.775 1.00 80.38 91 VAL A C 1
ATOM 718 O O . VAL A 1 91 ? 2.198 4.960 17.202 1.00 80.38 91 VAL A O 1
ATOM 721 N N . THR A 1 92 ? 4.262 4.336 16.549 1.00 85.31 92 THR A N 1
ATOM 722 C CA . THR A 1 92 ? 4.060 2.897 16.678 1.00 85.31 92 THR A CA 1
ATOM 723 C C . THR A 1 92 ? 3.628 2.519 18.091 1.00 85.31 92 THR A C 1
ATOM 725 O O . THR A 1 92 ? 2.693 1.738 18.243 1.00 85.31 92 THR A O 1
ATOM 728 N N . PHE A 1 93 ? 4.211 3.118 19.133 1.00 87.81 93 PHE A N 1
ATOM 729 C CA . PHE A 1 93 ? 3.790 2.852 20.514 1.00 87.81 93 PHE A CA 1
ATOM 730 C C . PHE A 1 93 ? 2.380 3.370 20.814 1.00 87.81 93 PHE A C 1
ATOM 732 O O . PHE A 1 93 ? 1.562 2.632 21.364 1.00 87.81 93 PHE A O 1
ATOM 739 N N . GLY A 1 94 ? 2.059 4.602 20.400 1.00 89.06 94 GLY A N 1
ATOM 740 C CA . GLY A 1 94 ? 0.707 5.153 20.549 1.00 89.06 94 GLY A CA 1
ATOM 741 C C . GLY A 1 94 ? -0.343 4.325 19.801 1.00 89.06 94 GLY A C 1
ATOM 742 O O . GLY A 1 94 ? -1.450 4.108 20.299 1.00 89.06 94 GLY A O 1
ATOM 743 N N . TYR A 1 95 ? 0.031 3.798 18.637 1.00 92.31 95 TYR A N 1
ATOM 744 C CA . TYR A 1 95 ? -0.762 2.851 17.867 1.00 92.31 95 TYR A CA 1
ATOM 745 C C . TYR A 1 95 ? -0.974 1.524 18.605 1.00 92.31 95 TYR A C 1
ATOM 747 O O . TYR A 1 95 ? -2.120 1.106 18.775 1.00 92.31 95 TYR A O 1
ATOM 755 N N . LEU A 1 96 ? 0.094 0.881 19.086 1.00 92.50 96 LEU A N 1
ATOM 756 C CA . LEU A 1 96 ? 0.002 -0.391 19.810 1.00 92.50 96 LEU A CA 1
ATOM 757 C C . LEU A 1 96 ? -0.865 -0.258 21.063 1.00 92.50 96 LEU A C 1
ATOM 759 O O . LEU A 1 96 ? -1.731 -1.098 21.302 1.00 92.50 96 LEU A O 1
ATOM 763 N N . PHE A 1 97 ? -0.700 0.830 21.817 1.00 92.69 97 PHE A N 1
ATOM 764 C CA . PHE A 1 97 ? -1.520 1.102 22.993 1.00 92.69 97 PHE A CA 1
ATOM 765 C C . PHE A 1 97 ? -2.996 1.314 22.625 1.00 92.69 97 PHE A C 1
ATOM 767 O O . PHE A 1 97 ? -3.892 0.755 23.258 1.00 92.69 97 PHE A O 1
ATOM 774 N N . SER A 1 98 ? -3.263 2.045 21.539 1.00 94.31 98 SER A N 1
ATOM 775 C CA . SER A 1 98 ? -4.621 2.221 21.012 1.00 94.31 98 SER A CA 1
ATOM 776 C C . SER A 1 98 ? -5.253 0.891 20.588 1.00 94.31 98 SER A C 1
ATOM 778 O O . SER A 1 98 ? -6.428 0.639 20.866 1.00 94.31 98 SER A O 1
ATOM 780 N N . LEU A 1 99 ? -4.478 0.011 19.951 1.00 94.88 99 LEU A N 1
ATOM 781 C CA . LEU A 1 99 ? -4.921 -1.319 19.544 1.00 94.88 99 LEU A CA 1
ATOM 782 C C . LEU A 1 99 ? -5.204 -2.220 20.753 1.00 94.88 99 LEU A C 1
ATOM 784 O O . LEU A 1 99 ? -6.218 -2.920 20.767 1.00 94.88 99 LEU A O 1
ATOM 788 N N . MET A 1 100 ? -4.351 -2.174 21.779 1.00 94.38 100 MET A N 1
ATOM 789 C CA . MET A 1 100 ? -4.573 -2.873 23.044 1.00 94.38 100 MET A CA 1
ATOM 790 C C . MET A 1 100 ? -5.871 -2.416 23.707 1.00 94.38 100 MET A C 1
ATOM 792 O O . MET A 1 100 ? -6.685 -3.260 24.070 1.00 94.38 100 MET A O 1
ATOM 796 N N . ILE A 1 101 ? -6.121 -1.106 23.795 1.00 95.62 101 ILE A N 1
ATOM 797 C CA . ILE A 1 101 ? -7.371 -0.566 24.348 1.00 95.62 101 ILE A CA 1
ATOM 798 C C . ILE A 1 101 ? -8.578 -1.048 23.548 1.00 95.62 101 ILE A C 1
ATOM 800 O O . ILE A 1 101 ? -9.545 -1.530 24.132 1.00 95.62 101 ILE A O 1
ATOM 804 N N . LEU A 1 102 ? -8.532 -0.974 22.215 1.00 95.50 102 LEU A N 1
ATOM 805 C CA . LEU A 1 102 ? -9.617 -1.481 21.371 1.00 95.50 102 LEU A CA 1
ATOM 806 C C . LEU A 1 102 ? -9.871 -2.972 21.610 1.00 95.50 102 LEU A C 1
ATOM 808 O O . LEU A 1 102 ? -11.027 -3.393 21.677 1.00 95.50 102 LEU A O 1
ATOM 812 N N . SER A 1 103 ? -8.807 -3.764 21.758 1.00 94.50 103 SER A N 1
ATOM 813 C CA . SER A 1 103 ? -8.908 -5.191 22.056 1.00 94.50 103 SER A CA 1
ATOM 814 C C . SER A 1 103 ? -9.501 -5.447 23.441 1.00 94.50 103 SER A C 1
ATOM 816 O O . SER A 1 103 ? -10.381 -6.294 23.566 1.00 94.50 103 SER A O 1
ATOM 818 N N . LEU A 1 104 ? -9.073 -4.704 24.464 1.00 94.69 104 LEU A N 1
ATOM 819 C CA . LEU A 1 104 ? -9.600 -4.812 25.825 1.00 94.69 104 LEU A CA 1
ATOM 820 C C . LEU A 1 104 ? -11.084 -4.446 25.869 1.00 94.69 104 LEU A C 1
ATOM 822 O O . LEU A 1 104 ? -11.897 -5.234 26.337 1.00 94.69 104 LEU A O 1
ATOM 826 N N . VAL A 1 105 ? -11.476 -3.303 25.300 1.00 94.19 105 VAL A N 1
ATOM 827 C CA . VAL A 1 105 ? -12.886 -2.879 25.273 1.00 94.19 105 VAL A CA 1
ATOM 828 C C . VAL A 1 105 ? -13.744 -3.878 24.492 1.00 94.19 105 VAL A C 1
ATOM 830 O O . VAL A 1 105 ? -14.865 -4.179 24.897 1.00 94.19 105 VAL A O 1
ATOM 833 N N . LYS A 1 106 ? -13.219 -4.460 23.409 1.00 93.56 106 LYS A N 1
ATOM 834 C CA . LYS A 1 106 ? -13.907 -5.516 22.656 1.00 93.56 106 LYS A CA 1
ATOM 835 C C . LYS A 1 106 ? -14.208 -6.754 23.511 1.00 93.56 106 LYS A C 1
ATOM 837 O O . LYS A 1 106 ? -15.227 -7.381 23.254 1.00 93.56 106 LYS A O 1
ATOM 842 N N . ILE A 1 107 ? -13.393 -7.104 24.509 1.00 93.00 107 ILE A N 1
ATOM 843 C CA . ILE A 1 107 ? -13.695 -8.228 25.417 1.00 93.00 107 ILE A 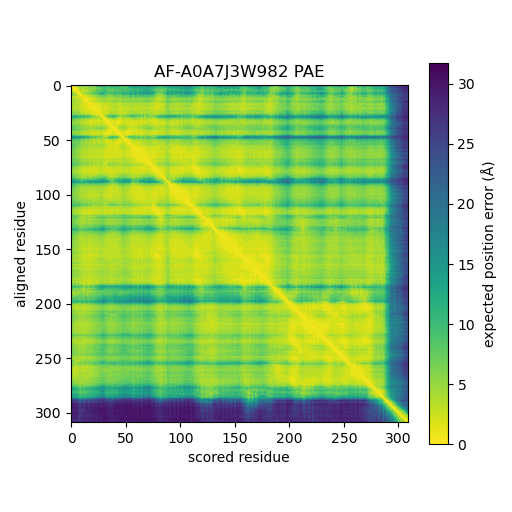CA 1
ATOM 844 C C . ILE A 1 107 ? -14.991 -7.954 26.193 1.00 93.00 107 ILE A C 1
ATOM 846 O O . ILE A 1 107 ? -15.841 -8.833 26.290 1.00 93.00 107 ILE A O 1
ATOM 850 N N . PHE A 1 108 ? -15.183 -6.720 26.665 1.00 93.38 108 PHE A N 1
ATOM 851 C CA . PHE A 1 108 ? -16.374 -6.326 27.424 1.00 93.38 108 PHE A CA 1
ATOM 852 C C . PHE A 1 108 ? -17.606 -6.069 26.543 1.00 93.38 108 PHE A C 1
ATOM 854 O O . PHE A 1 108 ? -18.736 -6.266 26.983 1.00 93.38 108 PHE A O 1
ATOM 861 N N . VAL A 1 109 ? -17.419 -5.633 25.290 1.00 92.31 109 VAL A N 1
ATOM 862 C CA . VAL A 1 109 ? -18.514 -5.352 24.340 1.00 92.31 109 VAL A CA 1
ATOM 863 C C . VAL A 1 109 ? -18.261 -5.963 22.946 1.00 92.31 109 VAL A C 1
ATOM 865 O O . VAL A 1 109 ? -18.138 -5.239 21.948 1.00 92.31 109 VAL A O 1
ATOM 868 N N . PRO A 1 110 ? -18.242 -7.305 22.817 1.00 85.81 110 PRO A N 1
ATOM 869 C CA . PRO A 1 110 ? -17.732 -8.014 21.630 1.00 85.81 110 PRO A CA 1
ATOM 870 C C . PRO A 1 110 ? -18.487 -7.723 20.330 1.00 85.81 110 PRO A C 1
ATOM 872 O O . PRO A 1 110 ? -17.916 -7.802 19.238 1.00 85.81 110 PRO A O 1
ATOM 875 N N . ASN A 1 111 ? -19.756 -7.331 20.436 1.00 89.06 111 ASN A N 1
ATOM 876 C CA . ASN A 1 111 ? -20.613 -7.020 19.291 1.00 89.06 111 ASN A CA 1
ATOM 877 C C . ASN A 1 111 ? -20.648 -5.525 18.935 1.00 89.06 111 ASN A C 1
ATOM 879 O O . ASN A 1 111 ? -21.280 -5.155 17.942 1.00 89.06 111 ASN A O 1
ATOM 883 N N . LYS A 1 112 ? -19.983 -4.660 19.717 1.00 91.38 112 LYS A N 1
ATOM 884 C CA . LYS A 1 112 ? -19.967 -3.210 19.471 1.00 91.38 112 LYS A CA 1
ATOM 885 C C . LYS A 1 112 ? -18.706 -2.716 18.783 1.00 91.38 112 LYS A C 1
ATOM 887 O O . LYS A 1 112 ? -18.807 -1.715 18.088 1.00 91.38 112 LYS A O 1
ATOM 892 N N . ILE A 1 113 ? -17.561 -3.383 18.926 1.00 94.31 113 ILE A N 1
ATOM 893 C CA . ILE A 1 113 ? -16.298 -2.922 18.329 1.00 94.31 113 ILE A CA 1
ATOM 894 C C . ILE A 1 113 ? -15.745 -3.965 17.359 1.00 94.31 113 ILE A C 1
ATOM 896 O O . ILE A 1 113 ? -15.524 -5.123 17.716 1.00 94.31 113 ILE A O 1
ATOM 900 N N . LYS A 1 114 ? -15.478 -3.541 16.122 1.00 95.62 114 LYS A N 1
ATOM 901 C CA . LYS A 1 114 ? -14.740 -4.318 15.122 1.00 95.62 114 LYS A CA 1
ATOM 902 C C . LYS A 1 114 ? -13.513 -3.533 14.681 1.00 95.62 114 LYS A C 1
ATOM 904 O O . LYS A 1 114 ? -13.621 -2.382 14.278 1.00 95.62 114 LYS A O 1
ATOM 909 N N . VAL A 1 115 ? -12.359 -4.187 14.736 1.00 96.44 115 VAL A N 1
ATOM 910 C CA . VAL A 1 115 ? -11.090 -3.641 14.237 1.00 96.44 115 VAL A CA 1
ATOM 911 C C . VAL A 1 115 ? -10.744 -4.345 12.935 1.00 96.44 115 VAL A C 1
ATOM 913 O O . VAL A 1 115 ? -10.669 -5.574 12.901 1.00 96.44 115 VAL A O 1
ATOM 916 N N . ILE A 1 116 ? -10.557 -3.581 11.873 1.00 96.81 116 ILE A N 1
ATOM 917 C CA . ILE A 1 116 ? -10.177 -4.043 10.546 1.00 96.81 116 ILE A CA 1
ATOM 918 C C . ILE A 1 116 ? -8.784 -3.491 10.265 1.00 96.81 116 ILE A C 1
ATOM 920 O O . ILE A 1 116 ? -8.570 -2.283 10.334 1.00 96.81 116 ILE A O 1
ATOM 924 N N . ILE A 1 117 ? -7.845 -4.376 9.958 1.00 96.50 117 ILE A N 1
ATOM 925 C CA . ILE A 1 117 ? -6.521 -3.980 9.479 1.00 96.50 117 ILE A CA 1
ATOM 926 C C . ILE A 1 117 ? -6.555 -4.072 7.965 1.00 96.50 117 ILE A C 1
ATOM 928 O O . ILE A 1 117 ? -6.819 -5.147 7.438 1.00 96.50 117 ILE A O 1
ATOM 932 N N . ASP A 1 118 ? -6.347 -2.955 7.283 1.00 94.69 118 ASP A N 1
ATOM 933 C CA . ASP A 1 118 ? -6.090 -2.938 5.849 1.00 94.69 118 ASP A CA 1
ATOM 934 C C . ASP A 1 118 ? -4.581 -3.032 5.655 1.00 94.69 118 ASP A C 1
ATOM 936 O O . ASP A 1 118 ? -3.875 -2.047 5.861 1.00 94.69 118 ASP A O 1
ATOM 940 N N . ASP A 1 119 ? -4.106 -4.245 5.388 1.00 93.00 119 ASP A N 1
ATOM 941 C CA . ASP A 1 119 ? -2.691 -4.578 5.319 1.00 93.00 119 ASP A CA 1
ATOM 942 C C . ASP A 1 119 ? -2.190 -4.407 3.883 1.00 93.00 119 ASP A C 1
ATOM 944 O O . ASP A 1 119 ? -2.365 -5.286 3.031 1.00 93.00 119 ASP A O 1
ATOM 948 N N . ILE A 1 120 ? -1.661 -3.213 3.611 1.00 84.38 120 ILE A N 1
ATOM 949 C CA . ILE A 1 120 ? -1.337 -2.761 2.256 1.00 84.38 120 ILE A CA 1
ATOM 950 C C . ILE A 1 120 ? 0.070 -3.212 1.869 1.00 84.38 120 ILE A C 1
ATOM 952 O O . ILE A 1 120 ? 0.248 -3.856 0.839 1.00 84.38 120 ILE A O 1
ATOM 956 N N . ASP A 1 121 ? 1.048 -2.898 2.719 1.00 83.69 121 ASP A N 1
ATOM 957 C CA . ASP A 1 121 ? 2.465 -3.184 2.495 1.00 83.69 121 ASP A CA 1
ATOM 958 C C . ASP A 1 121 ? 3.142 -3.555 3.825 1.00 83.69 121 ASP A C 1
ATOM 960 O O . ASP A 1 121 ? 3.743 -2.684 4.458 1.00 83.69 121 ASP A O 1
ATOM 964 N N . PRO A 1 122 ? 3.044 -4.814 4.293 1.00 83.94 122 PRO A N 1
ATOM 965 C CA . PRO A 1 122 ? 3.712 -5.296 5.493 1.00 83.94 122 PRO A CA 1
ATOM 966 C C . PRO A 1 122 ? 5.132 -4.774 5.686 1.00 83.94 122 PRO A C 1
ATOM 968 O O . PRO A 1 122 ? 5.948 -4.858 4.762 1.00 83.94 122 PRO A O 1
ATOM 971 N N . PRO A 1 123 ? 5.458 -4.254 6.884 1.00 85.94 123 PRO A N 1
ATOM 972 C CA . PRO A 1 123 ? 6.726 -3.586 7.130 1.00 85.94 123 PRO A CA 1
ATOM 973 C C . PRO A 1 123 ? 7.948 -4.432 6.781 1.00 85.94 123 PRO A C 1
ATOM 975 O O . PRO A 1 123 ? 8.912 -3.907 6.231 1.00 85.94 123 PRO A O 1
ATOM 978 N N . VAL A 1 124 ? 7.935 -5.737 7.077 1.00 87.19 124 VAL A N 1
ATOM 979 C CA . VAL A 1 124 ? 9.099 -6.589 6.796 1.00 87.19 124 VAL A CA 1
ATOM 980 C C . VAL A 1 124 ? 9.272 -6.784 5.295 1.00 87.19 124 VAL A C 1
ATOM 982 O O . VAL A 1 124 ? 10.368 -6.619 4.770 1.00 87.19 124 VAL A O 1
ATOM 985 N N . GLU A 1 125 ? 8.203 -7.108 4.584 1.00 86.56 125 GLU A N 1
ATOM 986 C CA . GLU A 1 125 ? 8.220 -7.309 3.139 1.00 86.56 125 GLU A CA 1
ATOM 987 C C . GLU A 1 125 ? 8.614 -6.016 2.417 1.00 86.56 125 GLU A C 1
ATOM 989 O O . GLU A 1 125 ? 9.428 -6.066 1.496 1.00 86.56 125 GLU A O 1
ATOM 994 N N . ALA A 1 126 ? 8.125 -4.864 2.886 1.00 84.50 126 ALA A N 1
ATOM 995 C CA . ALA A 1 126 ? 8.525 -3.550 2.396 1.00 84.50 126 ALA A CA 1
ATOM 996 C C . ALA A 1 126 ? 10.021 -3.273 2.639 1.00 84.50 126 ALA A C 1
ATOM 998 O O . ALA A 1 126 ? 10.707 -2.828 1.721 1.00 84.50 126 ALA A O 1
ATOM 999 N N . LEU A 1 127 ? 10.562 -3.591 3.824 1.00 85.06 127 LEU A N 1
ATOM 1000 C CA . LEU A 1 127 ? 11.993 -3.420 4.120 1.00 85.06 127 LEU A CA 1
ATOM 1001 C C . LEU A 1 127 ? 12.884 -4.156 3.113 1.00 85.06 127 LEU A C 1
ATOM 1003 O O . LEU A 1 127 ? 13.857 -3.588 2.629 1.00 85.06 127 LEU A O 1
ATOM 1007 N N . TYR A 1 128 ? 12.536 -5.394 2.764 1.00 83.19 128 TYR A N 1
ATOM 1008 C CA . TYR A 1 128 ? 13.273 -6.163 1.757 1.00 83.19 128 TYR A CA 1
ATOM 1009 C C . TYR A 1 128 ? 12.996 -5.703 0.320 1.00 83.19 128 TYR A C 1
ATOM 1011 O O . TYR A 1 128 ? 13.865 -5.831 -0.535 1.00 83.19 128 TYR A O 1
ATOM 1019 N N . ALA A 1 129 ? 11.794 -5.203 0.023 1.00 80.06 129 ALA A N 1
ATOM 1020 C CA . ALA A 1 129 ? 11.434 -4.756 -1.323 1.00 80.06 129 ALA A CA 1
ATOM 1021 C C . ALA A 1 129 ? 12.087 -3.419 -1.711 1.00 80.06 129 ALA A C 1
ATOM 1023 O O . ALA A 1 129 ? 12.257 -3.148 -2.900 1.00 80.06 129 ALA A O 1
ATOM 1024 N N . PHE A 1 130 ? 12.431 -2.584 -0.726 1.00 79.62 130 PHE A N 1
ATOM 1025 C CA . PHE A 1 130 ? 12.964 -1.236 -0.941 1.00 79.62 130 PHE A CA 1
ATOM 1026 C C . PHE A 1 130 ? 14.414 -1.048 -0.476 1.00 79.62 130 PHE A C 1
ATOM 1028 O O . PHE A 1 130 ? 14.910 0.075 -0.535 1.00 79.62 130 PHE A O 1
ATOM 1035 N N . SER A 1 131 ? 15.102 -2.105 -0.033 1.00 80.62 131 SER A N 1
ATOM 1036 C CA . SER A 1 131 ? 16.506 -2.031 0.380 1.00 80.62 131 SER A CA 1
ATOM 1037 C C . SER A 1 131 ? 17.403 -2.886 -0.509 1.00 80.62 131 SER A C 1
ATOM 1039 O O . SER A 1 131 ? 17.121 -4.058 -0.742 1.00 80.62 131 SER A O 1
ATOM 1041 N N . GLU A 1 132 ? 18.507 -2.303 -0.984 1.00 76.38 132 GLU A N 1
ATOM 1042 C CA . GLU A 1 132 ? 19.587 -3.058 -1.634 1.00 76.38 132 GLU A CA 1
ATOM 1043 C C . GLU A 1 132 ? 20.312 -3.983 -0.651 1.00 76.38 132 GLU A C 1
ATOM 1045 O O . GLU A 1 132 ? 20.808 -5.043 -1.028 1.00 76.38 132 GLU A O 1
ATOM 1050 N N . LYS A 1 133 ? 20.402 -3.554 0.613 1.00 83.12 133 LYS A N 1
ATOM 1051 C CA . LYS A 1 133 ? 21.097 -4.274 1.677 1.00 83.12 133 LYS A CA 1
ATOM 1052 C C . LYS A 1 133 ? 20.103 -5.116 2.454 1.00 83.12 133 LYS A C 1
ATOM 1054 O O . LYS A 1 133 ? 18.941 -4.748 2.618 1.00 83.12 133 LYS A O 1
ATOM 1059 N N . GLU A 1 134 ? 20.575 -6.235 2.990 1.00 82.81 134 GLU A N 1
ATOM 1060 C CA . GLU A 1 134 ? 19.745 -7.005 3.904 1.00 82.81 134 GLU A CA 1
ATOM 1061 C C . GLU A 1 134 ? 19.391 -6.151 5.135 1.00 82.81 134 GLU A C 1
ATOM 1063 O O . GLU A 1 134 ? 20.278 -5.540 5.743 1.00 82.81 134 GLU A O 1
ATOM 1068 N N . PRO A 1 135 ? 18.101 -6.068 5.508 1.00 86.94 135 PRO A N 1
ATOM 1069 C CA . PRO A 1 135 ? 17.693 -5.305 6.671 1.00 86.94 135 PRO A CA 1
ATOM 1070 C C . PRO A 1 135 ? 18.273 -5.932 7.950 1.00 86.94 135 PRO A C 1
ATOM 1072 O O . PRO A 1 135 ? 18.330 -7.160 8.062 1.00 86.94 135 PRO A O 1
ATOM 1075 N N . PRO A 1 136 ? 18.647 -5.120 8.958 1.00 91.00 136 PRO A N 1
ATOM 1076 C CA . PRO A 1 136 ? 19.155 -5.638 10.223 1.00 91.00 136 PRO A CA 1
ATOM 1077 C C . PRO A 1 136 ? 18.170 -6.613 10.877 1.00 91.00 136 PRO A C 1
ATOM 1079 O O . PRO A 1 136 ? 16.979 -6.309 10.998 1.00 91.00 136 PRO A O 1
ATOM 1082 N N . VAL A 1 137 ? 18.671 -7.748 11.375 1.00 90.88 137 VAL A N 1
ATOM 1083 C CA . VAL A 1 137 ? 17.856 -8.818 11.988 1.00 90.88 137 VAL A CA 1
ATOM 1084 C C . VAL A 1 137 ? 16.933 -8.281 13.084 1.00 90.88 137 VAL A C 1
ATOM 1086 O O . VAL A 1 137 ? 15.759 -8.641 13.138 1.00 90.88 137 VAL A O 1
ATOM 1089 N N . LEU A 1 138 ? 17.424 -7.365 13.923 1.00 91.62 138 LEU A N 1
ATOM 1090 C CA . LEU A 1 138 ? 16.625 -6.768 14.993 1.00 91.62 138 LEU A CA 1
ATOM 1091 C C . LEU A 1 138 ? 15.434 -5.956 14.454 1.00 91.62 138 LEU A C 1
ATOM 1093 O O . LEU A 1 138 ? 14.339 -6.040 15.005 1.00 91.62 138 LEU A O 1
ATOM 1097 N N . SER A 1 139 ? 15.621 -5.227 13.347 1.00 89.25 139 SER A N 1
ATOM 1098 C CA . SER A 1 139 ? 14.539 -4.496 12.673 1.00 89.25 139 SER A CA 1
ATOM 1099 C C . SER A 1 139 ? 13.494 -5.459 12.115 1.00 89.25 139 SER A C 1
ATOM 1101 O O . SER A 1 139 ? 12.293 -5.235 12.269 1.00 89.25 139 SER A O 1
ATOM 1103 N N . VAL A 1 140 ? 13.939 -6.573 11.528 1.00 90.56 140 VAL A N 1
ATOM 1104 C CA . VAL A 1 140 ? 13.047 -7.627 11.030 1.00 90.56 140 VAL A CA 1
ATOM 1105 C C . VAL A 1 140 ? 12.231 -8.232 12.172 1.00 90.56 140 VAL A C 1
ATOM 1107 O O . VAL A 1 140 ? 11.010 -8.316 12.059 1.00 90.56 140 VAL A O 1
ATOM 1110 N N . ILE A 1 141 ? 12.870 -8.607 13.284 1.00 92.12 141 ILE A N 1
ATOM 1111 C CA . ILE A 1 141 ? 12.198 -9.182 14.459 1.00 92.12 141 ILE A CA 1
ATOM 1112 C C . ILE A 1 141 ? 11.179 -8.197 15.038 1.00 92.12 141 ILE A C 1
ATOM 1114 O O . ILE A 1 141 ? 10.032 -8.573 15.280 1.00 92.12 141 ILE A O 1
ATOM 1118 N N . PHE A 1 142 ? 11.573 -6.937 15.222 1.00 91.06 142 PHE A N 1
ATOM 1119 C CA . PHE A 1 142 ? 10.710 -5.896 15.774 1.00 91.06 142 PHE A CA 1
ATOM 1120 C C . PHE A 1 142 ? 9.461 -5.670 14.915 1.00 91.06 142 PHE A C 1
ATOM 1122 O O . PHE A 1 142 ? 8.336 -5.757 15.411 1.00 91.06 142 PHE A O 1
ATOM 1129 N N . ASN A 1 143 ? 9.647 -5.458 13.610 1.00 90.25 143 ASN A N 1
ATOM 1130 C CA . ASN A 1 143 ? 8.543 -5.259 12.673 1.00 90.25 143 ASN A CA 1
ATOM 1131 C C . ASN A 1 143 ? 7.640 -6.493 12.587 1.00 90.25 143 ASN A C 1
ATOM 1133 O O . ASN A 1 143 ? 6.416 -6.363 12.599 1.00 90.25 143 ASN A O 1
ATOM 1137 N N . ARG A 1 144 ? 8.224 -7.698 12.606 1.00 91.69 144 ARG A N 1
ATOM 1138 C CA . ARG A 1 144 ? 7.460 -8.949 12.616 1.00 91.69 144 ARG A CA 1
ATOM 1139 C C . ARG A 1 144 ? 6.625 -9.104 13.888 1.00 91.69 144 ARG A C 1
ATOM 1141 O O . ARG A 1 144 ? 5.500 -9.596 13.818 1.00 91.69 144 ARG A O 1
ATOM 1148 N N . GLY A 1 145 ? 7.142 -8.665 15.036 1.00 92.50 145 GLY A N 1
ATOM 1149 C CA . GLY A 1 145 ? 6.414 -8.638 16.305 1.00 92.50 145 GLY A CA 1
ATOM 1150 C C . GLY A 1 145 ? 5.217 -7.684 16.279 1.00 92.50 145 GLY A C 1
ATOM 1151 O O . GLY A 1 145 ? 4.108 -8.079 16.644 1.00 92.50 145 GLY A O 1
ATOM 1152 N N . ILE A 1 146 ? 5.413 -6.455 15.789 1.00 92.25 146 ILE A N 1
ATOM 1153 C CA . ILE A 1 146 ? 4.336 -5.460 15.637 1.00 92.25 146 ILE A CA 1
ATOM 1154 C C . ILE A 1 146 ? 3.243 -5.974 14.710 1.00 92.25 146 ILE A C 1
ATOM 1156 O O . ILE A 1 146 ? 2.056 -5.856 15.022 1.00 92.25 146 ILE A O 1
ATOM 1160 N N . GLU A 1 147 ? 3.634 -6.541 13.574 1.00 92.94 147 GLU A N 1
ATOM 1161 C CA . GLU A 1 147 ? 2.700 -7.070 12.593 1.00 92.94 147 GLU A CA 1
ATOM 1162 C C . GLU A 1 147 ? 1.935 -8.270 13.162 1.00 92.94 147 GLU A C 1
ATOM 1164 O O . GLU A 1 147 ? 0.708 -8.297 13.106 1.00 92.94 147 GLU A O 1
ATOM 1169 N N . LEU A 1 148 ? 2.609 -9.206 13.840 1.00 94.44 148 LEU A N 1
ATOM 1170 C CA . LEU A 1 148 ? 1.945 -10.324 14.512 1.00 94.44 148 LEU A CA 1
ATOM 1171 C C . LEU A 1 148 ? 0.900 -9.840 15.529 1.00 94.44 148 LEU A C 1
ATOM 1173 O O . LEU A 1 148 ? -0.230 -10.333 15.514 1.00 94.44 148 LEU A O 1
ATOM 1177 N N . LEU A 1 149 ? 1.247 -8.880 16.393 1.00 94.12 149 LEU A N 1
ATOM 1178 C CA . LEU A 1 149 ? 0.315 -8.305 17.370 1.00 94.12 149 LEU A CA 1
ATOM 1179 C C . LEU A 1 149 ? -0.864 -7.617 16.673 1.00 94.12 149 LEU A C 1
ATOM 1181 O O . LEU A 1 149 ? -2.022 -7.901 16.986 1.00 94.12 149 LEU A O 1
ATOM 1185 N N . THR A 1 150 ? -0.574 -6.785 15.672 1.00 95.19 150 THR A N 1
ATOM 1186 C CA . THR A 1 150 ? -1.562 -6.092 14.834 1.00 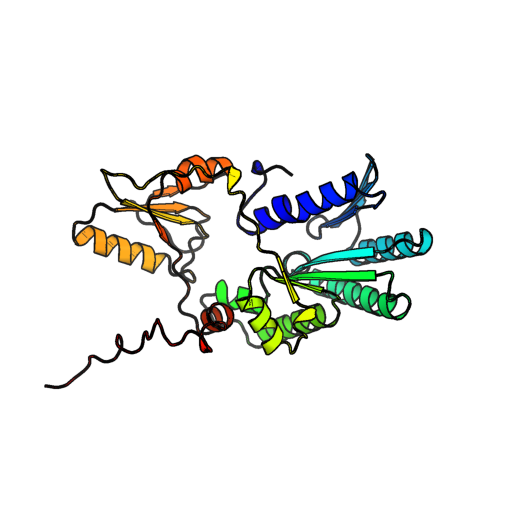95.19 150 THR A CA 1
ATOM 1187 C C . THR A 1 150 ? -2.573 -7.066 14.235 1.00 95.19 150 THR A C 1
ATOM 1189 O O . THR A 1 150 ? -3.789 -6.935 14.418 1.00 95.19 150 THR A O 1
ATOM 1192 N N . LEU A 1 151 ? -2.070 -8.096 13.560 1.00 95.44 151 LEU A N 1
ATOM 1193 C CA . LEU A 1 151 ? -2.883 -9.073 12.858 1.00 95.44 151 LEU A CA 1
ATOM 1194 C C . LEU A 1 151 ? -3.610 -10.017 13.821 1.00 95.44 151 LEU A C 1
ATOM 1196 O O . LEU A 1 151 ? -4.716 -10.455 13.508 1.00 95.44 151 LEU A O 1
ATOM 1200 N N . LYS A 1 152 ? -3.063 -10.336 15.000 1.00 95.00 152 LYS A N 1
ATOM 1201 C CA . LYS A 1 152 ? -3.735 -11.180 16.008 1.00 95.00 152 LYS A CA 1
ATOM 1202 C C . LYS A 1 152 ? -4.890 -10.447 16.691 1.00 95.00 152 LYS A C 1
ATOM 1204 O O . LYS A 1 152 ? -5.976 -11.021 16.775 1.00 95.00 152 LYS A O 1
ATOM 1209 N N . LEU A 1 153 ? -4.694 -9.193 17.099 1.00 95.12 153 LEU A N 1
ATOM 1210 C CA . LEU A 1 153 ? -5.690 -8.400 17.838 1.00 95.12 153 LEU A CA 1
ATOM 1211 C C . LEU A 1 153 ? -6.838 -7.878 16.956 1.00 95.12 153 LEU A C 1
ATOM 1213 O O . LEU A 1 153 ? -7.916 -7.543 17.452 1.00 95.12 153 LEU A O 1
ATOM 1217 N N . SER A 1 154 ? -6.653 -7.856 15.636 1.00 95.81 154 SER A N 1
ATOM 1218 C CA . SER A 1 154 ? -7.699 -7.444 14.701 1.00 95.81 154 SER A CA 1
ATOM 1219 C C . SER A 1 154 ? -8.912 -8.382 14.697 1.00 95.81 154 SER A C 1
ATOM 1221 O O . SER A 1 154 ? -8.886 -9.511 15.186 1.00 95.81 154 SER A O 1
ATOM 1223 N N . SER A 1 155 ? -10.021 -7.920 14.130 1.00 96.06 155 SER A N 1
ATOM 1224 C CA . SER A 1 155 ? -11.216 -8.735 13.879 1.00 96.06 155 SER A CA 1
ATOM 1225 C C . SER A 1 155 ? -11.256 -9.248 12.444 1.00 96.06 155 SER A C 1
ATOM 1227 O O . SER A 1 155 ? -11.638 -10.393 12.236 1.00 96.06 155 SER A O 1
ATOM 1229 N N . ILE A 1 156 ? -10.842 -8.417 11.486 1.00 97.12 156 ILE A N 1
ATOM 1230 C CA . ILE A 1 156 ? -10.733 -8.731 10.057 1.00 97.12 156 ILE A CA 1
ATOM 1231 C C . ILE A 1 156 ? -9.399 -8.168 9.556 1.00 97.12 156 ILE A C 1
ATOM 1233 O O . ILE A 1 156 ? -8.935 -7.139 10.051 1.00 97.12 156 ILE A O 1
ATOM 1237 N N . ILE A 1 157 ? -8.792 -8.846 8.590 1.00 97.69 157 ILE A N 1
ATOM 1238 C CA . ILE A 1 157 ? -7.592 -8.398 7.881 1.00 97.69 157 ILE A CA 1
ATOM 1239 C C . ILE A 1 157 ? -7.961 -8.286 6.406 1.00 97.69 157 ILE A C 1
ATOM 1241 O O . ILE A 1 157 ? -8.469 -9.252 5.843 1.00 97.69 157 ILE A O 1
ATOM 1245 N N . LEU A 1 158 ? -7.739 -7.134 5.786 1.00 96.19 158 LEU A N 1
ATOM 1246 C CA . LEU A 1 158 ? -7.895 -6.943 4.350 1.00 96.19 158 LEU A CA 1
ATOM 1247 C C . LEU A 1 158 ? -6.522 -7.051 3.696 1.00 96.19 158 LEU A C 1
ATOM 1249 O O . LEU A 1 158 ? -5.562 -6.476 4.191 1.00 96.19 158 LEU A O 1
ATOM 1253 N N . VAL A 1 159 ? -6.456 -7.779 2.589 1.00 94.19 159 VAL A N 1
ATOM 1254 C CA . VAL A 1 159 ? -5.261 -7.928 1.752 1.00 94.19 159 VAL A CA 1
ATOM 1255 C C . VAL A 1 159 ? -5.621 -7.763 0.284 1.00 94.19 159 VAL A C 1
ATOM 1257 O O . VAL A 1 159 ? -6.786 -7.887 -0.096 1.00 94.19 159 VAL A O 1
ATOM 1260 N N . HIS A 1 160 ? -4.629 -7.540 -0.573 1.00 90.06 160 HIS A N 1
ATOM 1261 C CA . HIS A 1 160 ? -4.879 -7.267 -1.989 1.00 90.06 160 HIS A CA 1
ATOM 1262 C C . HIS A 1 160 ? -5.061 -8.504 -2.866 1.00 90.06 160 HIS A C 1
ATOM 1264 O O . HIS A 1 160 ? -5.765 -8.430 -3.873 1.00 90.06 160 HIS A O 1
ATOM 1270 N N . THR A 1 161 ? -4.463 -9.641 -2.505 1.00 89.94 161 THR A N 1
ATOM 1271 C CA . THR A 1 161 ? -4.450 -10.834 -3.362 1.00 89.94 161 THR A CA 1
ATOM 1272 C C . THR A 1 161 ? -4.640 -12.127 -2.572 1.00 89.94 161 THR A C 1
ATOM 1274 O O . THR A 1 161 ? -4.430 -12.197 -1.357 1.00 89.94 161 THR A O 1
ATOM 1277 N N . MET A 1 162 ? -5.013 -13.196 -3.283 1.00 91.75 162 MET A N 1
ATOM 1278 C CA . MET A 1 162 ? -5.101 -14.539 -2.703 1.00 91.75 162 MET A CA 1
ATOM 1279 C C . MET A 1 162 ? -3.731 -15.072 -2.270 1.00 91.75 162 MET A C 1
ATOM 1281 O O . MET A 1 162 ? -3.628 -15.688 -1.209 1.00 91.75 162 MET A O 1
ATOM 1285 N N . SER A 1 163 ? -2.676 -14.825 -3.053 1.00 90.06 163 SER A N 1
ATOM 1286 C CA . SER A 1 163 ? -1.318 -15.249 -2.694 1.00 90.06 163 SER A CA 1
ATOM 1287 C C . SER A 1 163 ? -0.899 -14.650 -1.350 1.00 90.06 163 SER A C 1
ATOM 1289 O O . SER A 1 163 ? -0.395 -15.370 -0.487 1.00 90.06 163 SER A O 1
ATOM 1291 N N . PHE A 1 164 ? -1.245 -13.382 -1.118 1.00 89.75 164 PHE A N 1
ATOM 1292 C CA . PHE A 1 164 ? -0.953 -12.698 0.132 1.00 89.75 164 PHE A CA 1
ATOM 1293 C C . PHE A 1 164 ? -1.772 -13.212 1.310 1.00 89.75 164 PHE A C 1
ATOM 1295 O O . PHE A 1 164 ? -1.235 -13.465 2.386 1.00 89.75 164 PHE A O 1
ATOM 1302 N N . LYS A 1 165 ? -3.061 -13.492 1.093 1.00 93.56 165 LYS A N 1
ATOM 1303 C CA . LYS A 1 165 ? -3.897 -14.165 2.095 1.00 93.56 165 LYS A CA 1
ATOM 1304 C C . LYS A 1 165 ? -3.272 -15.480 2.565 1.00 93.56 165 LYS A C 1
ATOM 1306 O O . LYS A 1 165 ? -3.242 -15.757 3.764 1.00 93.56 165 LYS A O 1
ATOM 1311 N N . LEU A 1 166 ? -2.793 -16.302 1.632 1.00 92.44 166 LEU A N 1
ATOM 1312 C CA . LEU A 1 166 ? -2.164 -17.585 1.949 1.00 92.44 166 LEU A CA 1
ATOM 1313 C C . LEU A 1 166 ? -0.814 -17.403 2.649 1.00 92.44 166 LEU A C 1
ATOM 1315 O O . LEU A 1 166 ? -0.529 -18.141 3.594 1.00 92.44 166 LEU A O 1
ATOM 1319 N N . TYR A 1 167 ? -0.025 -16.417 2.218 1.00 91.25 167 TYR A N 1
ATOM 1320 C CA . TYR A 1 167 ? 1.228 -16.024 2.857 1.00 91.25 167 TYR A CA 1
ATOM 1321 C C . TYR A 1 167 ? 1.018 -15.672 4.332 1.00 91.25 167 TYR A C 1
ATOM 1323 O O . TYR A 1 167 ? 1.552 -16.359 5.206 1.00 91.25 167 TYR A O 1
ATOM 1331 N N . LEU A 1 168 ? 0.170 -14.678 4.620 1.00 92.06 168 LEU A N 1
ATOM 1332 C CA . LEU A 1 168 ? -0.070 -14.207 5.984 1.00 92.06 168 LEU A CA 1
ATOM 1333 C C . LEU A 1 168 ? -0.680 -15.299 6.865 1.00 92.06 168 LEU A C 1
ATOM 1335 O O . LEU A 1 168 ? -0.253 -15.486 8.004 1.00 92.06 168 LEU A O 1
ATOM 1339 N N . ALA A 1 169 ? -1.638 -16.071 6.337 1.00 94.00 1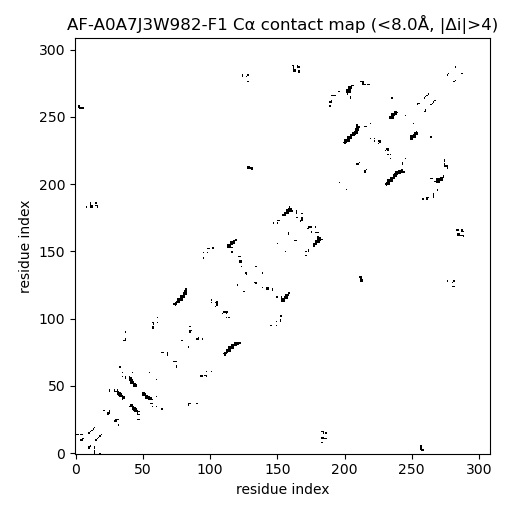69 ALA A N 1
ATOM 1340 C CA . ALA A 1 169 ? -2.226 -17.193 7.066 1.00 94.00 169 ALA A CA 1
ATOM 1341 C C . ALA A 1 169 ? -1.161 -18.200 7.520 1.00 94.00 169 ALA A C 1
ATOM 1343 O O . ALA A 1 169 ? -1.212 -18.680 8.652 1.00 94.00 169 ALA A O 1
ATOM 1344 N N . LYS A 1 170 ? -0.186 -18.497 6.653 1.00 91.56 170 LYS A N 1
ATOM 1345 C CA . LYS A 1 170 ? 0.897 -19.437 6.939 1.00 91.56 170 LYS A CA 1
ATOM 1346 C C . LYS A 1 170 ? 1.918 -18.852 7.913 1.00 91.56 170 LYS A C 1
ATOM 1348 O O . LYS A 1 170 ? 2.201 -19.484 8.927 1.00 91.56 170 LYS A O 1
ATOM 1353 N N . ILE A 1 171 ? 2.466 -17.677 7.609 1.00 90.19 171 ILE A N 1
ATOM 1354 C CA . ILE A 1 171 ? 3.562 -17.071 8.378 1.00 90.19 171 ILE A CA 1
ATOM 1355 C C . ILE A 1 171 ? 3.108 -16.687 9.787 1.00 90.19 171 ILE A C 1
ATOM 1357 O O . ILE A 1 171 ? 3.789 -17.005 10.757 1.00 90.19 171 ILE A O 1
ATOM 1361 N N . TYR A 1 172 ? 1.919 -16.099 9.922 1.00 91.94 172 TYR A N 1
ATOM 1362 C CA . TYR A 1 172 ? 1.400 -15.623 11.208 1.00 91.94 172 TYR A CA 1
ATOM 1363 C C . TYR A 1 172 ? 0.441 -16.595 11.899 1.00 91.94 172 TYR A C 1
ATOM 1365 O O . TYR A 1 172 ? -0.119 -16.274 12.952 1.00 91.94 172 TYR A O 1
ATOM 1373 N N . ARG A 1 173 ? 0.232 -17.787 11.318 1.00 94.75 173 ARG A N 1
ATOM 1374 C CA . ARG A 1 173 ? -0.715 -18.804 11.808 1.00 94.75 173 ARG A CA 1
ATOM 1375 C C . ARG A 1 173 ? -2.100 -18.198 12.070 1.00 94.75 173 ARG A C 1
ATOM 1377 O O . ARG A 1 173 ? -2.679 -18.343 13.151 1.00 94.75 173 ARG A O 1
ATOM 1384 N N . LEU A 1 174 ? -2.598 -17.447 11.091 1.00 95.88 174 LEU A N 1
ATOM 1385 C CA . LEU A 1 174 ? -3.893 -16.772 11.151 1.00 95.88 174 LEU A CA 1
ATOM 1386 C C . LEU A 1 174 ? -4.968 -17.647 10.512 1.00 95.88 174 LEU A C 1
ATOM 1388 O O . LEU A 1 174 ? -4.727 -18.338 9.519 1.00 95.88 174 LEU A O 1
ATOM 1392 N N . ARG A 1 175 ? -6.187 -17.585 11.052 1.00 96.81 175 ARG A N 1
ATOM 1393 C CA . ARG A 1 175 ? -7.326 -18.277 10.447 1.00 96.81 175 ARG A CA 1
ATOM 1394 C C . ARG A 1 175 ? -7.692 -17.611 9.115 1.00 96.81 175 ARG A C 1
ATOM 1396 O O . ARG A 1 175 ? -7.773 -16.387 9.029 1.00 96.81 175 ARG A O 1
ATOM 1403 N N . LYS A 1 176 ? -7.913 -18.412 8.069 1.00 96.25 176 LYS A N 1
ATOM 1404 C CA . LYS A 1 176 ? -8.142 -17.911 6.700 1.00 96.25 176 LYS A CA 1
ATOM 1405 C C . LYS A 1 176 ? -9.465 -17.151 6.538 1.00 96.25 176 LYS A C 1
ATOM 1407 O O . LYS A 1 176 ? -9.555 -16.303 5.657 1.00 96.25 176 LYS A O 1
ATOM 1412 N N . ASP A 1 177 ? -10.475 -17.442 7.352 1.00 97.00 177 ASP A N 1
ATOM 1413 C CA . ASP A 1 177 ? -11.770 -16.741 7.407 1.00 97.00 177 ASP A CA 1
ATOM 1414 C C . ASP A 1 177 ? -11.639 -15.295 7.917 1.00 97.00 177 ASP A C 1
ATOM 1416 O O . ASP A 1 177 ? -12.436 -14.429 7.561 1.00 97.00 177 ASP A O 1
ATOM 1420 N N . LYS A 1 178 ? -10.587 -15.015 8.696 1.00 96.69 178 LYS A N 1
ATOM 1421 C CA . LYS A 1 178 ? -10.253 -13.670 9.181 1.00 96.69 178 LYS A CA 1
ATOM 1422 C C . LYS A 1 178 ? -9.708 -12.755 8.080 1.00 96.69 178 LYS A C 1
ATOM 1424 O O . LYS A 1 178 ? -9.784 -11.536 8.212 1.00 96.69 178 LYS A O 1
ATOM 1429 N N . ILE A 1 179 ? -9.136 -13.331 7.022 1.00 97.88 179 ILE A N 1
ATOM 1430 C CA . ILE A 1 179 ? -8.420 -12.596 5.976 1.00 97.88 179 ILE A CA 1
ATOM 1431 C C . ILE A 1 179 ? -9.299 -12.479 4.731 1.00 97.88 179 ILE A C 1
ATOM 1433 O O . ILE A 1 179 ? -9.675 -13.481 4.118 1.00 97.88 179 ILE A O 1
ATOM 1437 N N . TRP A 1 180 ? -9.631 -11.255 4.354 1.00 97.31 180 TRP A N 1
ATOM 1438 C CA . TRP A 1 180 ? -10.519 -10.912 3.253 1.00 97.31 180 TRP A CA 1
ATOM 1439 C C . TRP A 1 180 ? -9.719 -10.255 2.138 1.00 97.31 180 TRP A C 1
ATOM 1441 O O . TRP A 1 180 ? -8.796 -9.486 2.388 1.00 97.31 180 TRP A O 1
ATOM 1451 N N . ILE A 1 181 ? -10.066 -10.576 0.897 1.00 94.56 181 ILE A N 1
ATOM 1452 C CA . ILE A 1 181 ? -9.369 -10.035 -0.267 1.00 94.56 181 ILE A CA 1
ATOM 1453 C C . ILE A 1 181 ? -10.153 -8.822 -0.749 1.00 94.56 181 ILE A C 1
ATOM 1455 O O . ILE A 1 181 ? -11.305 -8.945 -1.156 1.00 94.56 181 ILE A O 1
ATOM 1459 N N . VAL A 1 182 ? -9.515 -7.659 -0.697 1.00 91.12 182 VAL A N 1
ATOM 1460 C CA . VAL A 1 182 ? -10.029 -6.410 -1.246 1.00 91.12 182 VAL A CA 1
ATOM 1461 C C . VAL A 1 182 ? -8.928 -5.834 -2.138 1.00 91.12 182 VAL A C 1
ATOM 1463 O O . VAL A 1 182 ? -7.977 -5.235 -1.618 1.00 91.12 182 VAL A O 1
ATOM 1466 N N . PRO A 1 183 ? -9.015 -5.998 -3.469 1.00 85.50 183 PRO A N 1
ATOM 1467 C CA . PRO A 1 183 ? -7.994 -5.494 -4.385 1.00 85.50 183 PRO A CA 1
ATOM 1468 C C . PRO A 1 183 ? -7.882 -3.965 -4.283 1.00 85.50 183 PRO A C 1
ATOM 1470 O O . PRO A 1 183 ? -8.843 -3.300 -3.894 1.00 85.50 183 PRO A O 1
ATOM 1473 N N . CYS A 1 184 ? -6.729 -3.385 -4.636 1.00 76.56 184 CYS A N 1
ATOM 1474 C CA . CYS A 1 184 ? -6.497 -1.928 -4.590 1.00 76.56 184 CYS A CA 1
ATOM 1475 C C . CYS A 1 184 ? -7.525 -1.106 -5.389 1.00 76.56 184 CYS A C 1
ATOM 1477 O O . CYS A 1 184 ? -7.661 0.095 -5.161 1.00 76.56 184 CYS A O 1
ATOM 1479 N N . GLY A 1 185 ? -8.270 -1.767 -6.281 1.00 71.06 185 GLY A N 1
ATOM 1480 C CA . GLY A 1 185 ? -9.123 -1.139 -7.272 1.00 71.06 185 GLY A CA 1
ATOM 1481 C C . GLY A 1 185 ? -8.284 -0.620 -8.435 1.00 71.06 185 GLY A C 1
ATOM 1482 O O . GLY A 1 185 ? -7.112 -0.287 -8.287 1.00 71.06 185 GLY A O 1
ATOM 1483 N N . ALA A 1 186 ? -8.897 -0.553 -9.608 1.00 69.25 186 ALA A N 1
ATOM 1484 C CA . ALA A 1 186 ? -8.365 0.169 -10.750 1.00 69.25 186 ALA A CA 1
ATOM 1485 C C . ALA A 1 186 ? -9.487 1.071 -11.252 1.00 69.25 186 ALA A C 1
ATOM 1487 O O . ALA A 1 186 ? -10.641 0.643 -11.323 1.00 69.25 186 ALA A O 1
ATOM 1488 N N . LEU A 1 187 ? -9.181 2.325 -11.579 1.00 77.75 187 LEU A N 1
ATOM 1489 C CA . LEU A 1 187 ? -10.179 3.225 -12.152 1.00 77.75 187 LEU A CA 1
ATOM 1490 C C . LEU A 1 187 ? -10.290 2.992 -13.666 1.00 77.75 187 LEU A C 1
ATOM 1492 O O . LEU A 1 187 ? -10.103 3.903 -14.470 1.00 77.75 187 LEU A O 1
ATOM 1496 N N . VAL A 1 188 ? -10.583 1.741 -14.032 1.00 78.00 188 VAL A N 1
ATOM 1497 C CA . VAL A 1 188 ? -10.546 1.221 -15.409 1.00 78.00 188 VAL A CA 1
ATOM 1498 C C . VAL A 1 188 ? -11.449 2.010 -16.349 1.00 78.00 188 VAL A C 1
ATOM 1500 O O . VAL A 1 188 ? -11.125 2.167 -17.514 1.00 78.00 188 VAL A O 1
ATOM 1503 N N . GLN A 1 189 ? -12.532 2.585 -15.824 1.00 82.88 189 GLN A N 1
ATOM 1504 C CA . GLN A 1 189 ? -13.456 3.444 -16.569 1.00 82.88 189 GLN A CA 1
ATOM 1505 C C . GLN A 1 189 ? -12.802 4.681 -17.210 1.00 82.88 189 GLN A C 1
ATOM 1507 O O . GLN A 1 189 ? -13.386 5.273 -18.111 1.00 82.88 189 GLN A O 1
ATOM 1512 N N . TYR A 1 190 ? -11.625 5.107 -16.736 1.00 82.94 190 TYR A N 1
ATOM 1513 C CA . TYR A 1 190 ? -10.883 6.219 -17.339 1.00 82.94 190 TYR A CA 1
ATOM 1514 C C . TYR A 1 190 ? -9.857 5.770 -18.376 1.00 82.94 190 TYR A C 1
ATOM 1516 O O . TYR A 1 190 ? -9.275 6.633 -19.023 1.00 82.94 190 TYR A O 1
ATOM 1524 N N . ILE A 1 191 ? -9.624 4.464 -18.517 1.00 86.62 191 ILE A N 1
ATOM 1525 C CA . ILE A 1 191 ? -8.649 3.893 -19.443 1.00 86.62 191 ILE A CA 1
ATOM 1526 C C . ILE A 1 191 ? -9.402 3.468 -20.696 1.00 86.62 191 ILE A C 1
ATOM 1528 O O . ILE A 1 191 ? -10.215 2.542 -20.652 1.00 86.62 191 ILE A O 1
ATOM 1532 N N . LYS A 1 192 ? -9.146 4.136 -21.821 1.00 87.56 192 LYS A N 1
ATOM 1533 C CA . LYS A 1 192 ? -9.682 3.680 -23.101 1.00 87.56 192 LYS A CA 1
ATOM 1534 C C . LYS A 1 192 ? -8.895 2.470 -23.578 1.00 87.56 192 LYS A C 1
ATOM 1536 O O . LYS A 1 192 ? -7.672 2.424 -23.458 1.00 87.56 192 LYS A O 1
ATOM 1541 N N . TYR A 1 193 ? -9.599 1.505 -24.157 1.00 85.25 193 TYR A N 1
ATOM 1542 C CA . TYR A 1 193 ? -8.928 0.477 -24.934 1.00 85.25 193 TYR A CA 1
ATOM 1543 C C . TYR A 1 193 ? -8.346 1.119 -26.195 1.00 85.25 193 TYR A C 1
ATOM 1545 O O . TYR A 1 193 ? -9.076 1.730 -26.978 1.00 85.25 193 TYR A O 1
ATOM 1553 N N . VAL A 1 194 ? -7.036 0.978 -26.369 1.00 84.44 194 VAL A N 1
ATOM 1554 C CA . VAL A 1 194 ? -6.309 1.401 -27.563 1.00 84.44 194 VAL A CA 1
ATOM 1555 C C . VAL A 1 194 ? -5.571 0.166 -28.080 1.00 84.44 194 VAL A C 1
ATOM 1557 O O . VAL A 1 194 ? -4.808 -0.430 -27.316 1.00 84.44 194 VAL A O 1
ATOM 1560 N N . PRO A 1 195 ? -5.819 -0.279 -29.324 1.00 83.94 195 PRO A N 1
ATOM 1561 C CA . PRO A 1 195 ? -5.088 -1.408 -29.882 1.00 83.94 195 PRO A CA 1
ATOM 1562 C C . PRO A 1 195 ? -3.603 -1.046 -30.077 1.00 83.94 195 PRO A C 1
ATOM 1564 O O . PRO A 1 195 ? -3.287 0.134 -30.261 1.00 83.94 195 PRO A O 1
ATOM 1567 N N . PRO A 1 196 ? -2.693 -2.037 -30.078 1.00 80.38 196 PRO A N 1
ATOM 1568 C CA . PRO A 1 196 ? -1.277 -1.802 -30.349 1.00 80.38 196 PRO A CA 1
ATOM 1569 C C . PRO A 1 196 ? -1.064 -1.077 -31.679 1.00 80.38 196 PRO A C 1
ATOM 1571 O O . PRO A 1 196 ? -1.800 -1.294 -32.649 1.00 80.38 196 PRO A O 1
ATOM 1574 N N . LYS A 1 197 ? -0.042 -0.221 -31.746 1.00 85.88 197 LYS A N 1
ATOM 1575 C CA . LYS A 1 197 ? 0.259 0.522 -32.975 1.00 85.88 197 LYS A CA 1
ATOM 1576 C C . LYS A 1 197 ? 0.684 -0.434 -34.090 1.00 85.88 197 LYS A C 1
ATOM 1578 O O . LYS A 1 197 ? 1.523 -1.304 -33.891 1.00 85.88 197 LYS A O 1
ATOM 1583 N N . ALA A 1 198 ? 0.165 -0.208 -35.296 1.00 82.75 198 ALA A N 1
ATOM 1584 C CA . ALA A 1 198 ? 0.542 -0.985 -36.479 1.00 82.75 198 ALA A CA 1
ATOM 1585 C C . ALA A 1 198 ? 1.886 -0.554 -37.102 1.00 82.75 198 ALA A C 1
ATOM 1587 O O . ALA A 1 198 ? 2.461 -1.294 -37.896 1.00 82.75 198 ALA A O 1
ATOM 1588 N N . LYS A 1 199 ? 2.365 0.663 -36.805 1.00 87.69 199 LYS A N 1
ATOM 1589 C CA . LYS A 1 199 ? 3.588 1.252 -37.375 1.00 87.69 199 LYS A CA 1
ATOM 1590 C C . LYS A 1 199 ? 4.328 2.090 -36.331 1.00 87.69 199 LYS A C 1
ATOM 1592 O O . LYS A 1 199 ? 3.700 2.661 -35.440 1.00 87.69 199 LYS A O 1
ATOM 1597 N N . GLY A 1 200 ? 5.640 2.232 -36.514 1.00 90.06 200 GLY A N 1
ATOM 1598 C CA . GLY A 1 200 ? 6.518 3.014 -35.638 1.00 90.06 200 GLY A CA 1
ATOM 1599 C C . GLY A 1 200 ? 7.173 2.179 -34.531 1.00 90.06 200 GLY A C 1
ATOM 1600 O O . GLY A 1 200 ? 7.018 0.959 -34.514 1.00 90.06 200 GLY A O 1
ATOM 1601 N N . PRO A 1 201 ? 7.943 2.818 -33.630 1.00 93.94 201 PRO A N 1
ATOM 1602 C CA . PRO A 1 201 ? 8.632 2.113 -32.559 1.00 93.94 201 PRO A CA 1
ATOM 1603 C C . PRO A 1 201 ? 7.656 1.562 -31.512 1.00 93.94 201 PR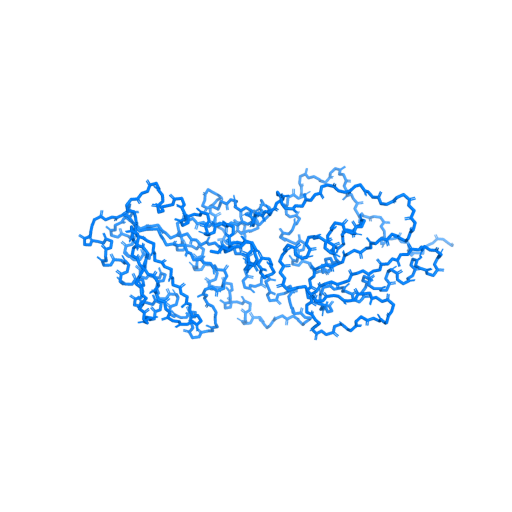O A C 1
ATOM 1605 O O . PRO A 1 201 ? 6.695 2.234 -31.122 1.00 93.94 201 PRO A O 1
ATOM 1608 N N . ILE A 1 202 ? 7.956 0.368 -30.996 1.00 95.06 202 ILE A N 1
ATOM 1609 C CA . ILE A 1 202 ? 7.240 -0.237 -29.868 1.00 95.06 202 ILE A CA 1
ATOM 1610 C C . ILE A 1 202 ? 7.521 0.600 -28.625 1.00 95.06 202 ILE A C 1
ATOM 1612 O O . ILE A 1 202 ? 8.674 0.818 -28.252 1.00 95.06 202 ILE A O 1
ATOM 1616 N N . THR A 1 203 ? 6.473 1.074 -27.962 1.00 96.12 203 THR A N 1
ATOM 1617 C CA . THR A 1 203 ? 6.603 1.866 -26.741 1.00 96.12 203 THR A CA 1
ATOM 1618 C C . THR A 1 203 ? 6.504 0.964 -25.516 1.00 96.12 203 THR A C 1
ATOM 1620 O O . THR A 1 203 ? 5.428 0.458 -25.193 1.00 96.12 203 THR A O 1
ATOM 1623 N N . ILE A 1 204 ? 7.622 0.790 -24.814 1.00 96.88 204 ILE A N 1
ATOM 1624 C CA . ILE A 1 204 ? 7.686 0.071 -23.538 1.00 96.88 204 ILE A CA 1
ATOM 1625 C C . ILE A 1 204 ? 7.545 1.079 -22.400 1.00 96.88 204 ILE A C 1
ATOM 1627 O O . ILE A 1 204 ? 8.255 2.081 -22.361 1.00 96.88 204 ILE A O 1
ATOM 1631 N N . LEU A 1 205 ? 6.648 0.802 -21.459 1.00 96.56 205 LEU A N 1
ATOM 1632 C CA . LEU A 1 205 ? 6.403 1.608 -20.272 1.00 96.56 205 LEU A CA 1
ATOM 1633 C C . LEU A 1 205 ? 6.850 0.879 -19.005 1.00 96.56 205 LEU A C 1
ATOM 1635 O O . LEU A 1 205 ? 6.412 -0.238 -18.732 1.00 96.56 205 LEU A O 1
ATOM 1639 N N . TYR A 1 206 ? 7.620 1.572 -18.171 1.00 95.75 206 TYR A N 1
ATOM 1640 C CA . TYR A 1 206 ? 7.736 1.274 -16.745 1.00 95.75 206 TYR A CA 1
ATOM 1641 C C . TYR A 1 206 ? 7.199 2.449 -15.920 1.00 95.75 206 TYR A C 1
ATOM 1643 O O . TYR A 1 206 ? 7.563 3.604 -16.146 1.00 95.75 206 TYR A O 1
ATOM 1651 N N . SER A 1 207 ? 6.346 2.154 -14.935 1.00 92.44 207 SER A N 1
ATOM 1652 C CA . SER A 1 207 ? 5.808 3.153 -14.010 1.00 92.44 207 SER A CA 1
ATOM 1653 C C . SER A 1 207 ? 6.088 2.770 -12.559 1.00 92.44 207 SER A C 1
ATOM 1655 O O . SER A 1 207 ? 5.454 1.875 -12.000 1.00 92.44 207 SER A O 1
ATOM 1657 N N . GLY A 1 208 ? 7.001 3.497 -11.925 1.00 90.00 208 GLY A N 1
ATOM 1658 C CA . GLY A 1 208 ? 7.395 3.327 -10.533 1.00 90.00 208 GLY A CA 1
ATOM 1659 C C . GLY A 1 208 ? 8.657 4.125 -10.215 1.00 90.00 208 GLY A C 1
ATOM 1660 O O . GLY A 1 208 ? 9.272 4.707 -11.099 1.00 90.00 208 GLY A O 1
ATOM 1661 N N . SER A 1 209 ? 9.059 4.174 -8.943 1.00 89.62 209 SER A N 1
ATOM 1662 C CA . SER A 1 209 ? 10.332 4.804 -8.558 1.00 89.62 209 SER A CA 1
ATOM 1663 C C . SER A 1 209 ? 11.511 4.153 -9.290 1.00 89.62 209 SER A C 1
ATOM 1665 O O . SER A 1 209 ? 11.541 2.924 -9.407 1.00 89.62 209 SER A O 1
ATOM 1667 N N . LEU A 1 210 ? 12.469 4.953 -9.756 1.00 91.75 210 LEU A N 1
ATOM 1668 C CA . LEU A 1 210 ? 13.686 4.474 -10.413 1.00 91.75 210 LEU A CA 1
ATOM 1669 C C . LEU A 1 210 ? 14.704 4.138 -9.326 1.00 91.75 210 LEU A C 1
ATOM 1671 O O . LEU A 1 210 ? 15.418 5.018 -8.843 1.00 91.75 210 LEU A O 1
ATOM 1675 N N . MET A 1 211 ? 14.666 2.874 -8.911 1.00 90.50 211 MET A N 1
ATOM 1676 C CA . MET A 1 211 ? 15.495 2.310 -7.852 1.00 90.50 211 MET A CA 1
ATOM 1677 C C . MET A 1 211 ? 16.234 1.076 -8.372 1.00 90.50 211 MET A C 1
ATOM 1679 O O . MET A 1 211 ? 15.616 0.231 -9.027 1.00 90.50 211 MET A O 1
ATOM 1683 N N . SER A 1 212 ? 17.502 0.919 -8.028 1.00 88.81 212 SER A N 1
ATOM 1684 C CA . SER A 1 212 ? 18.337 -0.249 -8.344 1.00 88.81 212 SER A CA 1
ATOM 1685 C C . SER A 1 212 ? 17.720 -1.559 -7.840 1.00 88.81 212 SER A C 1
ATOM 1687 O O . SER A 1 212 ? 17.648 -2.544 -8.570 1.00 88.81 212 SER A O 1
ATOM 1689 N N . VAL A 1 213 ? 17.148 -1.554 -6.628 1.00 86.69 213 VAL A N 1
ATOM 1690 C CA . VAL A 1 213 ? 16.461 -2.709 -6.020 1.00 86.69 213 VAL A CA 1
ATOM 1691 C C . VAL A 1 213 ? 15.261 -3.179 -6.851 1.00 86.69 213 VAL A C 1
ATOM 1693 O O . VAL A 1 213 ? 14.848 -4.333 -6.763 1.00 86.69 213 VAL A O 1
ATOM 1696 N N . LYS A 1 214 ? 14.721 -2.308 -7.710 1.00 88.25 214 LYS A N 1
ATOM 1697 C CA . LYS A 1 214 ? 13.653 -2.632 -8.662 1.00 88.25 214 LYS A CA 1
ATOM 1698 C C . LYS A 1 214 ? 14.187 -3.051 -10.033 1.00 88.25 214 LYS A C 1
ATOM 1700 O O . LYS A 1 214 ? 13.407 -3.100 -10.968 1.00 88.25 214 LYS A O 1
ATOM 1705 N N . ASN A 1 215 ? 15.481 -3.348 -10.176 1.00 92.06 215 ASN A N 1
ATOM 1706 C CA . ASN A 1 215 ? 16.108 -3.820 -11.417 1.00 92.06 215 ASN A CA 1
ATOM 1707 C C . ASN A 1 215 ? 15.840 -2.907 -12.638 1.00 92.06 215 ASN A C 1
ATOM 1709 O O . ASN A 1 215 ? 15.685 -3.388 -13.764 1.00 92.06 215 ASN A O 1
ATOM 1713 N N . ILE A 1 216 ? 15.734 -1.591 -12.427 1.00 93.38 216 ILE A N 1
ATOM 1714 C CA . ILE A 1 216 ? 15.444 -0.637 -13.514 1.00 93.38 216 ILE A CA 1
ATOM 1715 C C . ILE A 1 216 ? 16.634 -0.482 -14.453 1.00 93.38 216 ILE A C 1
ATOM 1717 O O . ILE A 1 216 ? 16.454 -0.401 -15.663 1.00 93.38 216 ILE A O 1
ATOM 1721 N N . ASP A 1 217 ? 17.841 -0.523 -13.905 1.00 93.31 217 ASP A N 1
ATOM 1722 C CA . ASP A 1 217 ? 19.099 -0.647 -14.637 1.00 93.31 217 ASP A CA 1
ATOM 1723 C C . ASP A 1 217 ? 19.085 -1.849 -15.596 1.00 93.31 217 ASP A C 1
ATOM 1725 O O . ASP A 1 217 ? 19.396 -1.706 -16.778 1.00 93.31 217 ASP A O 1
ATOM 1729 N N . LYS A 1 218 ? 18.628 -3.016 -15.126 1.00 94.62 218 LYS A N 1
ATOM 1730 C CA . LYS A 1 218 ? 18.539 -4.234 -15.945 1.00 94.62 218 LYS A CA 1
ATOM 1731 C C . LYS A 1 218 ? 17.479 -4.123 -17.029 1.00 94.62 218 LYS A C 1
ATOM 1733 O O . LYS A 1 218 ? 17.709 -4.593 -18.138 1.00 94.62 218 LYS A O 1
ATOM 1738 N N . LEU A 1 219 ? 16.342 -3.488 -16.737 1.00 96.25 219 LEU A N 1
ATOM 1739 C CA . LEU A 1 219 ? 15.334 -3.192 -17.757 1.00 96.25 219 LEU A CA 1
ATOM 1740 C C . LEU A 1 219 ? 15.907 -2.278 -18.848 1.00 96.25 219 LEU A C 1
ATOM 1742 O O . LEU A 1 219 ? 15.725 -2.557 -20.029 1.00 96.25 219 LEU A O 1
ATOM 1746 N N . ILE A 1 220 ? 16.608 -1.208 -18.462 1.00 96.75 220 ILE A N 1
ATOM 1747 C CA . ILE A 1 220 ? 17.243 -0.282 -19.408 1.00 96.75 220 ILE A CA 1
ATOM 1748 C C . ILE A 1 220 ? 18.275 -1.026 -20.265 1.00 96.75 220 ILE A C 1
ATOM 1750 O O . ILE A 1 220 ? 18.232 -0.895 -21.485 1.00 96.75 220 ILE A O 1
ATOM 1754 N N . SER A 1 221 ? 19.144 -1.839 -19.652 1.00 96.69 221 SER A N 1
ATOM 1755 C CA . SER A 1 221 ? 20.147 -2.638 -20.370 1.00 96.69 221 SER A CA 1
ATOM 1756 C C . SER A 1 221 ? 19.506 -3.617 -21.349 1.00 96.69 221 SER A C 1
ATOM 1758 O O . SER A 1 221 ? 19.902 -3.664 -22.505 1.00 96.69 221 SER A O 1
ATOM 1760 N N . ALA A 1 222 ? 18.472 -4.347 -20.927 1.00 97.06 222 ALA A N 1
ATOM 1761 C CA . ALA A 1 222 ? 17.790 -5.297 -21.800 1.00 97.06 222 ALA A CA 1
ATOM 1762 C C . ALA A 1 222 ? 17.156 -4.608 -23.020 1.00 97.06 222 ALA A C 1
ATOM 1764 O O . ALA A 1 222 ? 17.215 -5.128 -24.129 1.00 97.06 222 ALA A O 1
ATOM 1765 N N . VAL A 1 223 ? 16.567 -3.421 -22.841 1.00 97.69 223 VAL A N 1
ATOM 1766 C CA . VAL A 1 223 ? 16.008 -2.656 -23.967 1.00 97.69 223 VAL A CA 1
ATOM 1767 C C . VAL A 1 223 ? 17.106 -2.091 -24.871 1.00 97.69 223 VAL A C 1
ATOM 1769 O O . VAL A 1 223 ? 16.926 -2.053 -26.086 1.00 97.69 223 VAL A O 1
ATOM 1772 N N . GLU A 1 224 ? 18.232 -1.660 -24.309 1.00 97.50 224 GLU A N 1
ATOM 1773 C CA . GLU A 1 224 ? 19.403 -1.220 -25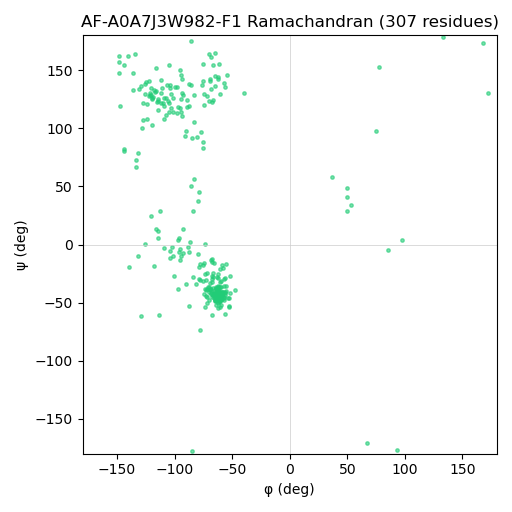.074 1.00 97.50 224 GLU A CA 1
ATOM 1774 C C . GLU A 1 224 ? 19.937 -2.348 -25.971 1.00 97.50 224 GLU A C 1
ATOM 1776 O O . GLU A 1 224 ? 20.176 -2.120 -27.156 1.00 97.50 224 GLU A O 1
ATOM 1781 N N . ASP A 1 225 ? 20.054 -3.566 -25.441 1.00 97.94 225 ASP A N 1
ATOM 1782 C CA . ASP A 1 225 ? 20.518 -4.732 -26.200 1.00 97.94 225 ASP A CA 1
ATOM 1783 C C . ASP A 1 225 ? 19.557 -5.063 -27.353 1.00 97.94 225 ASP A C 1
ATOM 1785 O O . ASP A 1 225 ? 19.982 -5.174 -28.502 1.00 97.94 225 ASP A O 1
ATOM 1789 N N . LEU A 1 226 ? 18.244 -5.068 -27.095 1.00 97.31 226 LEU A N 1
ATOM 1790 C CA . LEU A 1 226 ? 17.222 -5.247 -28.136 1.00 97.31 226 LEU A CA 1
ATOM 1791 C C . LEU A 1 226 ? 17.281 -4.159 -29.223 1.00 97.31 226 LEU A C 1
ATOM 1793 O O . LEU A 1 226 ? 17.069 -4.433 -30.405 1.00 97.31 226 LEU A O 1
ATOM 1797 N N . ARG A 1 227 ? 17.587 -2.910 -28.850 1.00 97.12 227 ARG A N 1
ATOM 1798 C CA . ARG A 1 227 ? 17.779 -1.817 -29.816 1.00 97.12 227 ARG A CA 1
ATOM 1799 C C . ARG A 1 227 ? 19.018 -2.037 -30.684 1.00 97.12 227 ARG A C 1
ATOM 1801 O O . ARG A 1 227 ? 18.972 -1.722 -31.872 1.00 97.12 227 ARG A O 1
ATOM 1808 N N . ARG A 1 228 ? 20.104 -2.585 -30.127 1.00 97.19 228 ARG A N 1
ATOM 1809 C CA . ARG A 1 228 ? 21.326 -2.933 -30.879 1.00 97.19 228 ARG A CA 1
ATOM 1810 C C . ARG A 1 228 ? 21.105 -4.080 -31.860 1.00 97.19 228 ARG A C 1
ATOM 1812 O O . ARG A 1 228 ? 21.723 -4.080 -32.917 1.00 97.19 228 ARG A O 1
ATOM 1819 N N . GLU A 1 229 ? 20.179 -4.987 -31.561 1.00 97.44 229 GLU A N 1
ATOM 1820 C CA . GLU A 1 229 ? 19.713 -6.028 -32.491 1.00 97.44 229 GLU A CA 1
ATOM 1821 C C . GLU A 1 229 ? 18.805 -5.486 -33.614 1.00 97.44 229 GLU A C 1
ATOM 1823 O O . GLU A 1 229 ? 18.350 -6.235 -34.476 1.00 97.44 229 GLU A O 1
ATOM 1828 N N . GLY A 1 230 ? 18.552 -4.173 -33.642 1.00 96.56 230 GLY A N 1
ATOM 1829 C CA . GLY A 1 230 ? 17.803 -3.500 -34.702 1.00 96.56 230 GLY A CA 1
ATOM 1830 C C . GLY A 1 230 ? 16.325 -3.268 -34.387 1.00 96.56 230 GLY A C 1
ATOM 1831 O O . GLY A 1 230 ? 15.603 -2.735 -35.234 1.00 96.56 230 GLY A O 1
ATOM 1832 N N . LEU A 1 231 ? 15.850 -3.607 -33.180 1.00 95.56 231 LEU A N 1
ATOM 1833 C CA . LEU A 1 231 ? 14.464 -3.343 -32.798 1.00 95.56 231 LEU A CA 1
ATOM 1834 C C . LEU A 1 231 ? 14.231 -1.856 -32.508 1.00 95.56 231 LEU A C 1
ATOM 1836 O O . LEU A 1 231 ? 14.907 -1.212 -31.704 1.00 95.56 231 LEU A O 1
ATOM 1840 N N . GLN A 1 232 ? 13.188 -1.310 -33.128 1.00 95.81 232 GLN A N 1
ATOM 1841 C CA . GLN A 1 232 ? 12.754 0.065 -32.910 1.00 95.81 232 GLN A CA 1
ATOM 1842 C C . GLN A 1 232 ? 11.919 0.143 -31.626 1.00 95.81 232 GLN A C 1
ATOM 1844 O O . GLN A 1 232 ? 10.708 -0.071 -31.651 1.00 95.81 232 GLN A O 1
ATOM 1849 N N . ILE A 1 233 ? 12.565 0.430 -30.492 1.00 96.75 233 ILE A N 1
ATOM 1850 C CA . ILE A 1 233 ? 11.911 0.476 -29.173 1.00 96.75 233 ILE A CA 1
ATOM 1851 C C . ILE A 1 233 ? 12.069 1.853 -28.529 1.00 96.75 233 ILE A C 1
ATOM 1853 O O . ILE A 1 233 ? 13.181 2.359 -28.395 1.00 96.75 233 ILE A O 1
ATOM 1857 N N . SER A 1 234 ? 10.976 2.440 -28.052 1.00 96.69 234 SER A N 1
ATOM 1858 C CA . SER A 1 234 ? 10.982 3.631 -27.199 1.00 96.69 234 SER A CA 1
ATOM 1859 C C . SER A 1 234 ? 10.681 3.238 -25.755 1.00 96.69 234 SER A C 1
ATOM 1861 O O . SER A 1 234 ? 9.571 2.807 -25.450 1.00 96.69 234 SER A O 1
ATOM 1863 N N . LEU A 1 235 ? 11.652 3.410 -24.854 1.00 97.75 235 LEU A N 1
ATOM 1864 C CA . LEU A 1 235 ? 11.441 3.196 -23.422 1.00 97.75 235 LEU A CA 1
ATOM 1865 C C . LEU A 1 235 ? 10.963 4.493 -22.763 1.00 97.75 235 LEU A C 1
ATOM 1867 O O . LEU A 1 235 ? 11.669 5.505 -22.756 1.00 97.75 235 LEU A O 1
ATOM 1871 N N . VAL A 1 236 ? 9.761 4.442 -22.197 1.00 97.12 236 VAL A N 1
ATOM 1872 C CA . VAL A 1 236 ? 9.169 5.502 -21.386 1.00 97.12 236 VAL A CA 1
ATOM 1873 C C . VAL A 1 236 ? 9.181 5.058 -19.931 1.00 97.12 236 VAL A C 1
ATOM 1875 O O . VAL A 1 236 ? 8.663 4.000 -19.578 1.00 97.12 236 VAL A O 1
ATOM 1878 N N . ILE A 1 237 ? 9.753 5.889 -19.070 1.00 96.31 237 ILE A N 1
ATOM 1879 C CA . ILE A 1 237 ? 9.785 5.662 -17.631 1.00 96.31 237 ILE A CA 1
ATOM 1880 C C . ILE A 1 237 ? 9.034 6.789 -16.927 1.00 96.31 237 ILE A C 1
ATOM 1882 O O . ILE A 1 237 ? 9.277 7.968 -17.188 1.00 96.31 237 ILE A O 1
ATOM 1886 N N . THR A 1 238 ? 8.156 6.442 -15.988 1.00 93.88 238 THR A N 1
ATOM 1887 C CA . THR A 1 238 ? 7.470 7.416 -15.133 1.00 93.88 238 THR A CA 1
ATOM 1888 C C . THR A 1 238 ? 7.668 7.126 -13.657 1.00 93.88 238 THR A C 1
ATOM 1890 O O . THR A 1 238 ? 7.564 5.979 -13.234 1.00 93.88 238 THR A O 1
ATOM 1893 N N . GLY A 1 239 ? 7.866 8.173 -12.859 1.00 89.94 239 GLY A N 1
ATOM 1894 C CA . GLY A 1 239 ? 8.065 8.072 -11.412 1.00 89.94 239 GLY A CA 1
ATOM 1895 C C . GLY A 1 239 ? 9.247 8.906 -10.932 1.00 89.94 239 GLY A C 1
ATOM 1896 O O . GLY A 1 239 ? 9.910 9.573 -11.723 1.00 89.94 239 GLY A O 1
ATOM 1897 N N . SER A 1 240 ? 9.494 8.902 -9.626 1.00 89.25 240 SER A N 1
ATOM 1898 C CA . SER A 1 240 ? 10.601 9.657 -9.032 1.00 89.25 240 SER A CA 1
ATOM 1899 C C . SER A 1 240 ? 11.942 8.963 -9.272 1.00 89.25 240 SER A C 1
ATOM 1901 O O . SER A 1 240 ? 12.036 7.745 -9.106 1.00 89.25 240 SER A O 1
ATOM 1903 N N . ILE A 1 241 ? 12.971 9.742 -9.615 1.00 92.06 241 ILE A N 1
ATOM 1904 C CA . ILE A 1 241 ? 14.367 9.283 -9.622 1.00 92.06 241 ILE A CA 1
ATOM 1905 C C . ILE A 1 241 ? 14.818 9.131 -8.169 1.00 92.06 241 ILE A C 1
ATOM 1907 O O . ILE A 1 241 ? 14.629 10.060 -7.384 1.00 92.06 241 ILE A O 1
ATOM 1911 N N . VAL A 1 242 ? 15.359 7.964 -7.811 1.00 90.19 242 VAL A N 1
ATOM 1912 C CA . VAL A 1 242 ? 15.911 7.705 -6.473 1.00 90.19 242 VAL A CA 1
ATOM 1913 C C . VAL A 1 242 ? 17.419 7.508 -6.569 1.00 90.19 242 VAL A C 1
ATOM 1915 O O . VAL A 1 242 ? 18.157 8.309 -6.008 1.00 90.19 242 VAL A O 1
ATOM 1918 N N . ASP A 1 243 ? 17.870 6.503 -7.321 1.00 91.62 243 ASP A N 1
ATOM 1919 C CA . ASP A 1 243 ? 19.300 6.186 -7.495 1.00 91.62 243 ASP A CA 1
ATOM 1920 C C . ASP A 1 243 ? 19.677 5.782 -8.938 1.00 91.62 243 ASP A C 1
ATOM 1922 O O . ASP A 1 243 ? 20.836 5.913 -9.325 1.00 91.62 243 ASP A O 1
ATOM 1926 N N . VAL A 1 244 ? 18.714 5.376 -9.776 1.00 91.94 244 VAL A N 1
ATOM 1927 C CA . VAL A 1 244 ? 18.951 5.066 -11.195 1.00 91.94 244 VAL A CA 1
ATOM 1928 C C . VAL A 1 244 ? 18.645 6.283 -12.063 1.00 91.94 244 VAL A C 1
ATOM 1930 O O . VAL A 1 244 ? 17.487 6.686 -12.211 1.00 91.94 244 VAL A O 1
ATOM 1933 N N . ILE A 1 245 ? 19.684 6.838 -12.690 1.00 95.06 245 ILE A N 1
ATOM 1934 C CA . ILE A 1 245 ? 19.564 7.927 -13.663 1.00 95.06 245 ILE A CA 1
ATOM 1935 C C . ILE A 1 245 ? 19.339 7.321 -15.059 1.00 95.06 245 ILE A C 1
ATOM 1937 O O . ILE A 1 245 ? 20.199 6.583 -15.544 1.00 95.06 245 ILE A O 1
ATOM 1941 N N . PRO A 1 246 ? 18.209 7.609 -15.728 1.00 94.75 246 PRO A N 1
ATOM 1942 C CA . PRO A 1 246 ? 17.955 7.090 -17.066 1.00 94.75 246 PRO A CA 1
ATOM 1943 C C . PRO A 1 246 ? 18.898 7.744 -18.099 1.00 94.75 246 PRO A C 1
ATOM 1945 O O . PRO A 1 246 ? 19.153 8.949 -18.018 1.00 94.75 246 PRO A O 1
ATOM 1948 N N . PRO A 1 247 ? 19.411 6.992 -19.091 1.00 95.50 247 PRO A N 1
ATOM 1949 C CA . PRO A 1 247 ? 20.244 7.551 -20.155 1.00 95.50 247 PRO A CA 1
ATOM 1950 C C . PRO A 1 247 ? 19.428 8.464 -21.083 1.00 95.50 247 PRO A C 1
ATOM 1952 O O . PRO A 1 247 ? 18.205 8.367 -21.152 1.00 95.50 247 PRO A O 1
ATOM 1955 N N . LYS A 1 248 ? 20.106 9.326 -21.856 1.00 95.25 248 LYS A N 1
ATOM 1956 C CA . LYS A 1 248 ? 19.464 10.368 -22.690 1.00 95.25 248 LYS A CA 1
ATOM 1957 C C . LYS A 1 248 ? 18.424 9.848 -23.689 1.00 95.25 248 LYS A C 1
ATOM 1959 O O . LYS A 1 248 ? 17.519 10.589 -24.054 1.00 95.25 248 LYS A O 1
ATOM 1964 N N . TRP A 1 249 ? 18.565 8.608 -24.158 1.00 95.69 249 TRP A N 1
ATOM 1965 C CA . TRP A 1 249 ? 17.626 8.012 -25.111 1.00 95.69 249 TRP A CA 1
ATOM 1966 C C . TRP A 1 249 ? 16.325 7.524 -24.450 1.00 95.69 249 TRP A C 1
ATOM 1968 O O . TRP A 1 249 ? 15.328 7.313 -25.141 1.00 95.69 249 TRP A O 1
ATOM 1978 N N . VAL A 1 250 ? 16.311 7.357 -23.123 1.00 97.06 250 VAL A N 1
ATOM 1979 C CA . VAL A 1 250 ? 15.125 6.969 -22.356 1.00 97.06 250 VAL A CA 1
ATOM 1980 C C . VAL A 1 250 ? 14.286 8.204 -22.064 1.00 97.06 250 VAL A C 1
ATOM 1982 O O . VAL A 1 250 ? 14.762 9.200 -21.522 1.00 97.06 250 VAL A O 1
ATOM 1985 N N . THR A 1 251 ? 12.994 8.130 -22.372 1.00 96.56 251 THR A N 1
ATOM 1986 C CA . THR A 1 251 ? 12.063 9.217 -22.066 1.00 96.56 251 THR A CA 1
ATOM 1987 C C . THR A 1 251 ? 11.596 9.098 -20.620 1.00 96.56 251 THR A C 1
ATOM 1989 O O . THR A 1 251 ? 10.755 8.259 -20.301 1.00 96.56 251 THR A O 1
ATOM 1992 N N . HIS A 1 252 ? 12.094 9.963 -19.739 1.00 95.25 252 HIS A N 1
ATOM 1993 C CA . HIS A 1 252 ? 11.595 10.074 -18.367 1.00 95.25 252 HIS A CA 1
ATOM 1994 C C . HIS A 1 252 ? 10.502 11.142 -18.267 1.00 95.25 252 HIS A C 1
ATOM 1996 O O . HIS A 1 252 ? 10.685 12.272 -18.717 1.00 95.25 252 HIS A O 1
ATOM 2002 N N . ARG A 1 253 ? 9.344 10.798 -17.688 1.00 91.56 253 ARG A N 1
ATOM 2003 C CA . ARG A 1 253 ? 8.238 11.743 -17.472 1.00 91.56 253 ARG A CA 1
ATOM 2004 C C . ARG A 1 253 ? 7.794 11.771 -16.020 1.00 91.56 253 ARG A C 1
ATOM 2006 O O . ARG A 1 253 ? 7.438 10.748 -15.434 1.00 91.56 253 ARG A O 1
ATOM 2013 N N . TYR A 1 254 ? 7.710 12.979 -15.476 1.00 86.88 254 TYR A N 1
ATOM 2014 C CA . TYR A 1 254 ? 6.987 13.231 -14.240 1.00 86.88 254 TYR A CA 1
ATOM 2015 C C . TYR A 1 254 ? 5.528 13.547 -14.558 1.00 86.88 254 TYR A C 1
ATOM 2017 O O . TYR A 1 254 ? 5.244 14.468 -15.325 1.00 86.88 254 TYR A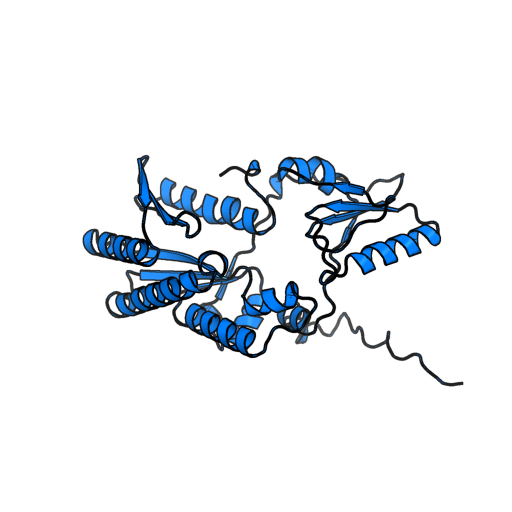 O 1
ATOM 2025 N N . VAL A 1 255 ? 4.597 12.802 -13.963 1.00 84.81 255 VAL A N 1
ATOM 2026 C CA . VAL A 1 255 ? 3.167 12.987 -14.222 1.00 84.81 255 VAL A CA 1
ATOM 2027 C C . VAL A 1 255 ? 2.464 13.483 -12.968 1.00 84.81 255 VAL A C 1
ATOM 2029 O O . VAL A 1 255 ? 2.573 12.878 -11.904 1.00 84.81 255 VAL A O 1
ATOM 2032 N N . LYS A 1 256 ? 1.760 14.613 -13.096 1.00 81.12 256 LYS A N 1
ATOM 2033 C CA . LYS A 1 256 ? 1.191 15.344 -11.954 1.00 81.12 256 LYS A CA 1
ATOM 2034 C C . LYS A 1 256 ? -0.091 14.724 -11.406 1.00 81.12 256 LYS A C 1
ATOM 2036 O O . LYS A 1 256 ? -0.349 14.851 -10.214 1.00 81.12 256 LYS A O 1
ATOM 2041 N N . ASP A 1 257 ? -0.894 14.078 -12.246 1.00 85.94 257 ASP A N 1
ATOM 2042 C CA . ASP A 1 257 ? -2.165 13.475 -11.853 1.00 85.94 257 ASP A CA 1
ATOM 2043 C C . ASP A 1 257 ? -2.489 12.220 -12.671 1.00 85.94 257 ASP A C 1
ATOM 2045 O O . ASP A 1 257 ? -1.928 11.977 -13.741 1.00 85.94 257 ASP A O 1
ATOM 2049 N N . TYR A 1 258 ? -3.416 11.419 -12.148 1.00 85.81 258 TYR A N 1
ATOM 2050 C CA . TYR A 1 258 ? -3.769 10.130 -12.730 1.00 85.81 258 TYR A CA 1
ATOM 2051 C C . TYR A 1 258 ? -4.387 10.224 -14.132 1.00 85.81 258 TYR A C 1
ATOM 2053 O O . TYR A 1 258 ? -4.094 9.381 -14.973 1.00 85.81 258 TYR A O 1
ATOM 2061 N N . LEU A 1 259 ? -5.212 11.235 -14.421 1.00 88.19 259 LEU A N 1
ATOM 2062 C CA . LEU A 1 259 ? -5.868 11.325 -15.730 1.00 88.19 259 LEU A CA 1
ATOM 2063 C C . LEU A 1 259 ? -4.864 11.695 -16.822 1.00 88.19 259 LEU A C 1
ATOM 2065 O O . LEU A 1 259 ? -4.924 11.141 -17.919 1.00 88.19 259 LEU A O 1
ATOM 2069 N N . THR A 1 260 ? -3.917 12.576 -16.503 1.00 89.56 260 THR A N 1
ATOM 2070 C CA . THR A 1 260 ? -2.774 12.874 -17.374 1.00 89.56 260 THR A CA 1
ATOM 2071 C C . THR A 1 260 ? -1.910 11.627 -17.578 1.00 89.56 260 THR A C 1
ATOM 2073 O O . THR A 1 260 ? -1.530 11.325 -18.704 1.00 89.56 260 THR A O 1
ATOM 2076 N N . TYR A 1 261 ? -1.666 10.832 -16.528 1.00 90.06 261 TYR A N 1
ATOM 2077 C CA . TYR A 1 261 ? -0.931 9.564 -16.650 1.00 90.06 261 TYR A CA 1
ATOM 2078 C C . TYR A 1 261 ? -1.615 8.587 -17.603 1.00 90.06 261 TYR A C 1
ATOM 2080 O O . TYR A 1 261 ? -0.955 8.005 -18.461 1.00 90.06 261 TYR A O 1
ATOM 2088 N N . VAL A 1 262 ? -2.936 8.441 -17.504 1.00 90.31 262 VAL A N 1
ATOM 2089 C CA . VAL A 1 262 ? -3.672 7.556 -18.408 1.00 90.31 262 VAL A CA 1
ATOM 2090 C C . VAL A 1 262 ? -3.540 8.027 -19.858 1.00 90.31 262 VAL A C 1
ATOM 2092 O O . VAL A 1 262 ? -3.058 7.269 -20.693 1.00 90.31 262 VAL A O 1
ATOM 2095 N N . LYS A 1 263 ? -3.884 9.285 -20.149 1.00 90.25 263 LYS A N 1
ATOM 2096 C CA . LYS A 1 263 ? -3.923 9.804 -21.527 1.00 90.25 263 LYS A CA 1
ATOM 2097 C C . LYS A 1 263 ? -2.548 9.923 -22.182 1.00 90.25 263 LYS A C 1
ATOM 2099 O O . LYS A 1 263 ? -2.386 9.632 -23.364 1.00 90.25 263 LYS A O 1
ATOM 2104 N N . ASP A 1 264 ? -1.553 10.396 -21.436 1.00 90.88 264 ASP A N 1
ATOM 2105 C CA . ASP A 1 264 ? -0.260 10.757 -22.019 1.00 90.88 264 ASP A CA 1
ATOM 2106 C C . ASP A 1 264 ? 0.793 9.668 -21.949 1.00 90.88 264 ASP A C 1
ATOM 2108 O O . ASP A 1 264 ? 1.829 9.797 -22.610 1.00 90.88 264 ASP A O 1
ATOM 2112 N N . VAL A 1 265 ? 0.548 8.627 -21.156 1.00 92.50 265 VAL A N 1
ATOM 2113 C CA . VAL A 1 265 ? 1.516 7.563 -20.908 1.00 92.50 265 VAL A CA 1
ATOM 2114 C C . VAL A 1 265 ? 0.878 6.202 -21.142 1.00 92.50 265 VAL A C 1
ATOM 2116 O O . VAL A 1 265 ? 1.313 5.497 -22.047 1.00 92.50 265 VAL A O 1
ATOM 2119 N N . LEU A 1 266 ? -0.160 5.846 -20.381 1.00 91.00 266 LEU A N 1
ATOM 2120 C CA . LEU A 1 266 ? -0.731 4.498 -20.424 1.00 91.00 266 LEU A CA 1
ATOM 2121 C C . LEU A 1 266 ? -1.369 4.175 -21.783 1.00 91.00 266 LEU A C 1
ATOM 2123 O O . LEU A 1 266 ? -1.056 3.145 -22.361 1.00 91.00 266 LEU A O 1
ATOM 2127 N N . GLU A 1 267 ? -2.196 5.074 -22.323 1.00 90.94 267 GLU A N 1
ATOM 2128 C CA . GLU A 1 267 ? -2.866 4.907 -23.627 1.00 90.94 267 GLU A CA 1
ATOM 2129 C C . GLU A 1 267 ? -1.894 4.954 -24.820 1.00 90.94 267 GLU A C 1
ATOM 2131 O O . GLU A 1 267 ? -2.265 4.600 -25.936 1.00 90.94 267 GLU A O 1
ATOM 2136 N N . LYS A 1 268 ? -0.649 5.400 -24.603 1.00 91.56 268 LYS A N 1
ATOM 2137 C CA . LYS A 1 268 ? 0.392 5.484 -25.642 1.00 91.56 268 LYS A CA 1
ATOM 2138 C C . LYS A 1 268 ? 1.398 4.335 -25.571 1.00 91.56 268 LYS A C 1
ATOM 2140 O O . LYS A 1 268 ? 2.231 4.230 -26.475 1.00 91.56 268 LYS A O 1
ATOM 2145 N N . ALA A 1 269 ? 1.360 3.529 -24.512 1.00 93.19 269 ALA A N 1
ATOM 2146 C CA . ALA A 1 269 ? 2.255 2.401 -24.314 1.00 93.19 269 ALA A CA 1
ATOM 2147 C C . ALA A 1 269 ? 1.712 1.155 -25.017 1.00 93.19 269 ALA A C 1
ATOM 2149 O O . ALA A 1 269 ? 0.528 0.849 -24.924 1.00 93.19 269 ALA A O 1
ATOM 2150 N N . ASP A 1 270 ? 2.598 0.421 -25.681 1.00 93.50 270 ASP A N 1
ATOM 2151 C CA . ASP A 1 270 ? 2.268 -0.850 -26.324 1.00 93.50 270 ASP A CA 1
ATOM 2152 C C . ASP A 1 270 ? 2.477 -2.015 -25.340 1.00 93.50 270 ASP A C 1
ATOM 2154 O O . ASP A 1 270 ? 1.727 -2.989 -25.336 1.00 93.50 270 ASP A O 1
ATOM 2158 N N . ILE A 1 271 ? 3.482 -1.899 -24.460 1.00 93.31 271 ILE A N 1
ATOM 2159 C CA . ILE A 1 271 ? 3.832 -2.911 -23.457 1.00 93.31 271 ILE A CA 1
ATOM 2160 C C . ILE A 1 271 ? 4.117 -2.221 -22.123 1.00 93.31 271 ILE A C 1
ATOM 2162 O O . ILE A 1 271 ? 4.884 -1.264 -22.066 1.00 93.31 271 ILE A O 1
ATOM 2166 N N . CYS A 1 272 ? 3.549 -2.734 -21.031 1.00 93.44 272 CYS A N 1
ATOM 2167 C CA . CYS A 1 272 ? 3.929 -2.346 -19.672 1.00 93.44 272 CYS A CA 1
ATOM 2168 C C . CYS A 1 272 ? 4.808 -3.435 -19.052 1.00 93.44 272 CYS A C 1
ATOM 2170 O O . CYS A 1 272 ? 4.422 -4.603 -19.042 1.00 93.44 272 CYS A O 1
ATOM 2172 N N . VAL A 1 273 ? 5.961 -3.059 -18.501 1.00 94.62 273 VAL A N 1
ATOM 2173 C CA . VAL A 1 273 ? 6.921 -3.997 -17.907 1.00 94.62 273 VAL A CA 1
ATOM 2174 C C . VAL A 1 273 ? 7.143 -3.661 -16.439 1.00 94.62 273 VAL A C 1
ATOM 2176 O O . VAL A 1 273 ? 7.335 -2.503 -16.073 1.00 94.62 273 VAL A O 1
ATOM 2179 N N . ILE A 1 274 ? 7.138 -4.694 -15.595 1.00 90.62 274 ILE A N 1
ATOM 2180 C CA . ILE A 1 274 ? 7.504 -4.602 -14.181 1.00 90.62 274 ILE A CA 1
ATOM 2181 C C . ILE A 1 274 ? 8.702 -5.532 -13.951 1.00 90.62 274 ILE A C 1
ATOM 2183 O O . ILE A 1 274 ? 8.521 -6.750 -13.885 1.00 90.62 274 ILE A O 1
ATOM 2187 N N . PRO A 1 275 ? 9.926 -4.991 -13.849 1.00 90.19 275 PRO A N 1
ATOM 2188 C CA . PRO A 1 275 ? 11.118 -5.782 -13.563 1.00 90.19 275 PRO A CA 1
ATOM 2189 C C . PRO A 1 275 ? 11.140 -6.168 -12.079 1.00 90.19 275 PRO A C 1
ATOM 2191 O O . PRO A 1 275 ? 11.669 -5.461 -11.226 1.00 90.19 275 PRO A O 1
ATOM 2194 N N . TYR A 1 276 ? 10.509 -7.292 -11.741 1.00 82.06 276 TYR A N 1
ATOM 2195 C CA . TYR A 1 276 ? 10.451 -7.740 -10.352 1.00 82.06 276 TYR A CA 1
ATOM 2196 C C . TYR A 1 276 ? 11.851 -8.035 -9.778 1.00 82.06 276 TYR A C 1
ATOM 2198 O O . TYR A 1 276 ? 12.730 -8.531 -10.494 1.00 82.06 276 TYR A O 1
ATOM 2206 N N . PRO A 1 277 ? 12.082 -7.746 -8.484 1.00 79.25 277 PRO A N 1
ATOM 2207 C CA . PRO A 1 277 ? 13.340 -8.062 -7.822 1.00 79.25 277 PRO A CA 1
ATOM 2208 C C . PRO A 1 277 ? 13.575 -9.575 -7.800 1.00 79.25 277 PRO A C 1
ATOM 2210 O O . PRO A 1 277 ? 12.657 -10.361 -7.564 1.00 79.25 277 PRO A O 1
ATOM 2213 N N . ASN A 1 278 ? 14.829 -10.000 -7.975 1.00 74.81 278 ASN A N 1
ATOM 2214 C CA . ASN A 1 278 ? 15.203 -11.414 -7.878 1.00 74.81 278 ASN A CA 1
ATOM 2215 C C . ASN A 1 278 ? 15.499 -11.811 -6.421 1.00 74.81 278 ASN A C 1
ATOM 2217 O O . ASN A 1 278 ? 16.562 -12.344 -6.112 1.00 74.81 278 ASN A O 1
ATOM 2221 N N . THR A 1 279 ? 14.589 -11.494 -5.498 1.00 74.19 279 THR A N 1
ATOM 2222 C CA . THR A 1 279 ? 14.742 -11.857 -4.085 1.00 74.19 279 THR A CA 1
ATOM 2223 C C . THR A 1 279 ? 13.843 -13.039 -3.746 1.00 74.19 279 THR A C 1
ATOM 2225 O O . THR A 1 279 ? 12.672 -13.102 -4.125 1.00 74.19 279 THR A O 1
ATOM 2228 N N . LYS A 1 280 ? 14.379 -14.002 -2.986 1.00 73.44 280 LYS A N 1
ATOM 2229 C CA . LYS A 1 280 ? 13.624 -15.187 -2.547 1.00 73.44 280 LYS A CA 1
ATOM 2230 C C . LYS A 1 280 ? 12.359 -14.800 -1.776 1.00 73.44 280 LYS A C 1
ATOM 2232 O O . LYS A 1 280 ? 11.336 -15.466 -1.907 1.00 73.44 280 LYS A O 1
ATOM 2237 N N . LEU A 1 281 ? 12.421 -13.722 -0.989 1.00 73.56 281 LEU A N 1
ATOM 2238 C CA . LEU A 1 281 ? 11.274 -13.235 -0.228 1.00 73.56 281 LEU A CA 1
ATOM 2239 C C . LEU A 1 281 ? 10.139 -12.761 -1.140 1.00 73.56 281 LEU A C 1
ATOM 2241 O O . LEU A 1 281 ? 9.007 -13.164 -0.898 1.00 73.56 281 LEU A O 1
ATOM 2245 N N . PHE A 1 282 ? 10.435 -11.982 -2.188 1.00 74.44 282 PHE A N 1
ATOM 2246 C CA . PHE A 1 282 ? 9.426 -11.534 -3.151 1.00 74.44 282 PHE A CA 1
ATOM 2247 C C . PHE A 1 282 ? 8.643 -12.731 -3.704 1.00 74.44 282 PHE A C 1
ATOM 2249 O O . PHE A 1 282 ? 7.424 -12.832 -3.565 1.00 74.44 282 PHE A O 1
ATOM 2256 N N . TRP A 1 283 ? 9.354 -13.731 -4.219 1.00 75.81 283 TRP A N 1
ATOM 2257 C CA . TRP A 1 283 ? 8.719 -14.917 -4.790 1.00 75.81 283 TRP A CA 1
ATOM 2258 C C . TRP A 1 283 ? 7.973 -15.778 -3.758 1.00 75.81 283 TRP A C 1
ATOM 2260 O O . TRP A 1 283 ? 6.963 -16.404 -4.094 1.00 75.81 283 TRP A O 1
ATOM 2270 N N . ASN A 1 284 ? 8.399 -15.754 -2.492 1.00 71.69 284 ASN A N 1
ATOM 2271 C CA . ASN A 1 284 ? 7.739 -16.460 -1.396 1.00 71.69 284 ASN A CA 1
ATOM 2272 C C . ASN A 1 284 ? 6.359 -15.912 -1.024 1.00 71.69 284 ASN A C 1
ATOM 2274 O O . ASN A 1 284 ? 5.659 -16.620 -0.312 1.00 71.69 284 ASN A O 1
ATOM 2278 N N . TYR A 1 285 ? 5.947 -14.713 -1.438 1.00 69.81 285 TYR A N 1
ATOM 2279 C CA . TYR A 1 285 ? 4.571 -14.238 -1.223 1.00 69.81 285 TYR A CA 1
ATOM 2280 C C . TYR A 1 285 ? 3.814 -13.971 -2.529 1.00 69.81 285 TYR A C 1
ATOM 2282 O O . TYR A 1 285 ? 2.581 -13.996 -2.536 1.00 69.81 285 TYR A O 1
ATOM 2290 N N . THR A 1 286 ? 4.516 -13.814 -3.655 1.00 66.62 286 THR A N 1
ATOM 2291 C CA . THR A 1 286 ? 3.890 -13.646 -4.977 1.00 66.62 286 THR A CA 1
ATOM 2292 C C . THR A 1 286 ? 3.458 -14.985 -5.595 1.00 66.62 286 THR A C 1
ATOM 2294 O O . THR A 1 286 ? 2.411 -15.040 -6.231 1.00 66.62 286 THR A O 1
ATOM 2297 N N . LEU A 1 287 ? 4.189 -16.090 -5.361 1.00 66.81 287 LEU A N 1
ATOM 2298 C CA . LEU A 1 287 ? 3.969 -17.388 -6.036 1.00 66.81 287 LEU A CA 1
ATOM 2299 C C . LEU A 1 287 ? 3.492 -18.540 -5.136 1.00 66.81 287 LEU A C 1
ATOM 2301 O O . LEU A 1 287 ? 3.464 -19.691 -5.579 1.00 66.81 287 LEU A O 1
ATOM 2305 N N . LEU A 1 288 ? 3.077 -18.294 -3.888 1.00 57.78 288 LEU A N 1
ATOM 2306 C CA . LEU A 1 288 ? 2.629 -19.381 -2.991 1.00 57.78 288 LEU A CA 1
ATOM 2307 C C . LEU A 1 288 ? 1.448 -20.201 -3.518 1.00 57.78 288 LEU A C 1
ATOM 2309 O O . LEU A 1 288 ? 1.224 -21.319 -3.054 1.00 57.78 288 LEU A O 1
ATOM 2313 N N . THR A 1 289 ? 0.715 -19.677 -4.496 1.00 48.62 289 THR A N 1
ATOM 2314 C CA . THR A 1 289 ? -0.373 -20.374 -5.186 1.00 48.62 289 THR A CA 1
ATOM 2315 C C . THR A 1 289 ? 0.106 -21.449 -6.170 1.00 48.62 289 THR A C 1
ATOM 2317 O O . THR A 1 289 ? -0.683 -22.322 -6.520 1.00 48.62 289 THR A O 1
ATOM 2320 N N . ASN A 1 290 ? 1.384 -21.473 -6.571 1.00 41.91 290 ASN A N 1
ATOM 2321 C CA . ASN A 1 290 ? 1.843 -22.322 -7.680 1.00 41.91 290 ASN A CA 1
ATOM 2322 C C . ASN A 1 290 ? 2.282 -23.745 -7.321 1.00 41.91 290 ASN A C 1
ATOM 2324 O O . ASN A 1 290 ? 2.514 -24.529 -8.235 1.00 41.91 290 ASN A O 1
ATOM 2328 N N . ARG A 1 291 ? 2.291 -24.167 -6.048 1.00 42.16 291 ARG A N 1
ATOM 2329 C CA . ARG A 1 291 ? 2.586 -25.585 -5.739 1.00 42.16 291 ARG A CA 1
ATOM 2330 C C . ARG A 1 291 ? 1.508 -26.573 -6.214 1.00 42.16 291 ARG A C 1
ATOM 2332 O O . ARG A 1 291 ? 1.782 -27.764 -6.246 1.00 42.16 291 ARG A O 1
ATOM 2339 N N . ARG A 1 292 ? 0.314 -26.105 -6.611 1.00 36.16 292 ARG A N 1
ATOM 2340 C CA . ARG A 1 292 ? -0.704 -26.921 -7.311 1.00 36.16 292 ARG A CA 1
ATOM 2341 C C . ARG A 1 292 ? -0.802 -26.650 -8.819 1.00 36.16 292 ARG A C 1
ATOM 2343 O O . ARG A 1 292 ? -1.507 -27.378 -9.499 1.00 36.16 292 ARG A O 1
ATOM 2350 N N . ILE A 1 293 ? -0.079 -25.657 -9.343 1.00 40.38 293 ILE A N 1
ATOM 2351 C CA . ILE A 1 293 ? -0.031 -25.307 -10.778 1.00 40.38 293 ILE A CA 1
ATOM 2352 C C . ILE A 1 293 ? 1.378 -25.607 -11.337 1.00 40.38 293 ILE A C 1
ATOM 2354 O O . ILE A 1 293 ? 1.853 -24.994 -12.289 1.00 40.38 293 ILE A O 1
ATOM 2358 N N . HIS A 1 294 ? 2.080 -26.587 -10.761 1.00 36.56 294 HIS A N 1
ATOM 2359 C CA . HIS A 1 294 ? 3.329 -27.129 -11.312 1.00 36.56 294 HIS A CA 1
ATOM 2360 C C . HIS A 1 294 ? 3.086 -28.131 -12.453 1.00 36.56 294 HIS A C 1
ATOM 2362 O O . HIS A 1 294 ? 3.809 -29.108 -12.593 1.00 36.56 294 HIS A O 1
ATOM 2368 N N . GLY A 1 295 ? 2.076 -27.857 -13.281 1.00 30.91 295 GLY A N 1
ATOM 2369 C CA . GLY A 1 295 ? 1.886 -28.510 -14.573 1.00 30.91 295 GLY A CA 1
ATOM 2370 C C . GLY A 1 295 ? 2.271 -27.643 -15.775 1.00 30.91 295 GLY A C 1
ATOM 2371 O O . GLY A 1 295 ? 2.329 -28.184 -16.867 1.00 30.91 295 GLY A O 1
ATOM 2372 N N . CYS A 1 296 ? 2.518 -26.329 -15.622 1.00 31.88 296 CYS A N 1
ATOM 2373 C CA . CYS A 1 296 ? 2.588 -25.452 -16.807 1.00 31.88 296 CYS A CA 1
ATOM 2374 C C . CYS A 1 296 ? 3.792 -24.501 -16.911 1.00 31.88 296 CYS A C 1
ATOM 2376 O O . CYS A 1 296 ? 4.003 -23.934 -17.971 1.00 31.88 296 CYS A O 1
ATOM 2378 N N . TRP A 1 297 ? 4.626 -24.340 -15.879 1.00 31.98 297 TRP A N 1
ATOM 2379 C CA . TRP A 1 297 ? 5.869 -23.558 -16.008 1.00 31.98 297 TRP A CA 1
ATOM 2380 C C . TRP A 1 297 ? 6.983 -24.184 -15.165 1.00 31.98 297 TRP A C 1
ATOM 2382 O O . TRP A 1 297 ? 7.249 -23.769 -14.036 1.00 31.98 297 TRP A O 1
ATOM 2392 N N . GLN A 1 298 ? 7.612 -25.232 -15.704 1.00 30.59 298 GLN A N 1
ATOM 2393 C CA . GLN A 1 298 ? 8.937 -25.665 -15.269 1.00 30.59 298 GLN A CA 1
ATOM 2394 C C . GLN A 1 298 ? 9.974 -24.712 -15.872 1.00 30.59 298 GLN A C 1
ATOM 2396 O O . GLN A 1 298 ? 10.435 -24.888 -16.990 1.00 30.59 298 GLN A O 1
ATOM 2401 N N . THR A 1 299 ? 10.399 -23.717 -15.101 1.00 36.53 299 THR A N 1
ATOM 2402 C CA . THR A 1 299 ? 11.654 -22.982 -15.326 1.00 36.53 299 THR A CA 1
ATOM 2403 C C . THR A 1 299 ? 12.860 -23.793 -14.829 1.00 36.53 299 THR A C 1
ATOM 2405 O O . THR A 1 299 ? 13.723 -23.267 -14.128 1.00 36.53 299 THR A O 1
ATOM 2408 N N . ARG A 1 300 ? 12.914 -25.100 -15.135 1.00 31.86 300 ARG A N 1
ATOM 2409 C CA . ARG A 1 300 ? 13.993 -25.988 -14.665 1.00 31.86 300 ARG A CA 1
ATOM 2410 C C . ARG A 1 300 ? 15.169 -26.174 -15.626 1.00 31.86 300 ARG A C 1
ATOM 2412 O O . ARG A 1 300 ? 16.206 -26.602 -15.140 1.00 31.86 300 ARG A O 1
ATOM 2419 N N . ASP A 1 301 ? 15.096 -25.716 -16.877 1.00 33.47 301 ASP A N 1
ATOM 2420 C CA . ASP A 1 301 ? 16.129 -26.070 -17.872 1.00 33.47 301 ASP A CA 1
ATOM 2421 C C . ASP A 1 301 ? 16.982 -24.910 -18.423 1.00 33.47 301 ASP A C 1
ATOM 2423 O O . ASP A 1 301 ? 17.726 -25.102 -19.376 1.00 33.47 301 ASP A O 1
ATOM 2427 N N . ILE A 1 302 ? 16.963 -23.711 -17.824 1.00 39.00 302 ILE A N 1
ATOM 2428 C CA . ILE A 1 302 ? 17.779 -22.576 -18.334 1.00 39.00 302 ILE A CA 1
ATOM 2429 C C . ILE A 1 302 ? 19.136 -22.425 -17.606 1.00 39.00 302 ILE A C 1
ATOM 2431 O O . ILE A 1 302 ? 19.996 -21.666 -18.039 1.00 39.00 302 ILE A O 1
ATOM 2435 N N . TYR A 1 303 ? 19.399 -23.193 -16.541 1.00 34.69 303 TYR A N 1
ATOM 2436 C CA . TYR A 1 303 ? 20.651 -23.086 -15.764 1.00 34.69 303 TYR A CA 1
ATOM 2437 C C . TYR A 1 303 ? 21.502 -24.365 -15.703 1.00 34.69 303 TYR A C 1
ATOM 2439 O O . TYR A 1 303 ? 22.324 -24.512 -14.799 1.00 34.69 303 TYR A O 1
ATOM 2447 N N . GLN A 1 304 ? 21.378 -25.267 -16.682 1.00 33.22 304 GLN A N 1
ATOM 2448 C CA . GLN A 1 304 ? 22.350 -26.349 -16.881 1.00 33.22 304 GLN A CA 1
ATOM 2449 C C . GLN A 1 304 ? 22.767 -26.496 -18.346 1.00 33.22 304 GLN A C 1
ATOM 2451 O O . GLN A 1 304 ? 22.469 -27.480 -19.009 1.00 33.22 304 GLN A O 1
ATOM 2456 N N . THR A 1 305 ? 23.567 -25.549 -18.822 1.00 33.97 305 THR A N 1
ATOM 2457 C CA . THR A 1 305 ? 24.499 -25.809 -19.927 1.00 33.97 305 THR A CA 1
ATOM 2458 C C . THR A 1 305 ? 25.872 -25.271 -19.553 1.00 33.97 305 THR A C 1
ATOM 2460 O O . THR A 1 305 ? 26.320 -24.207 -19.969 1.00 33.97 305 THR A O 1
ATOM 2463 N N . LYS A 1 306 ? 26.568 -26.051 -18.722 1.00 38.44 306 LYS A N 1
ATOM 2464 C CA . LYS A 1 306 ? 28.029 -26.106 -18.719 1.00 38.44 306 LYS A CA 1
ATOM 2465 C C . LYS A 1 306 ? 28.461 -27.569 -18.828 1.00 38.44 306 LYS A C 1
ATOM 2467 O O . LYS A 1 306 ? 28.186 -28.351 -17.928 1.00 38.44 306 LYS A O 1
ATOM 2472 N N . ARG A 1 307 ? 29.241 -27.830 -19.884 1.00 38.94 307 ARG A N 1
ATOM 2473 C CA . ARG A 1 307 ? 30.276 -28.872 -20.031 1.00 38.94 307 ARG A CA 1
ATOM 2474 C C . ARG A 1 307 ? 29.838 -30.329 -20.243 1.00 38.94 307 ARG A C 1
ATOM 2476 O O . ARG A 1 307 ? 29.648 -31.080 -19.297 1.00 38.94 307 ARG A O 1
ATOM 2483 N N . SER A 1 308 ? 29.837 -30.735 -21.511 1.00 37.22 308 SER A N 1
ATOM 2484 C CA . SER A 1 308 ? 30.493 -31.928 -22.101 1.00 37.22 308 SER A CA 1
ATOM 2485 C C . SER A 1 308 ? 29.991 -32.011 -23.555 1.00 37.22 308 SER A C 1
ATOM 2487 O O . SER A 1 308 ? 28.799 -31.837 -23.772 1.00 37.22 308 SER A O 1
ATOM 2489 N N . LYS A 1 309 ? 30.773 -32.155 -24.622 1.00 41.16 309 LYS A N 1
ATOM 2490 C CA . LYS A 1 309 ? 32.174 -32.505 -24.874 1.00 41.16 309 LYS A CA 1
ATOM 2491 C C . LYS A 1 309 ? 32.803 -31.459 -25.794 1.00 41.16 309 LYS A C 1
ATOM 2493 O O . LYS A 1 309 ? 32.028 -30.791 -26.512 1.00 41.16 309 LYS A O 1
#

Mean predicted aligned error: 7.91 Å